Protein AF-A0A8T0PLI4-F1 (afdb_monomer)

Foldseek 3Di:
DDDDPDDWWDWLDDPDFKKKKKDDFWAQPDPPDAKDKAFQFDQQLLGDLSTAGASLVSQQKGFQDAFFDIDIGGHGGTDITMITGFAFQSAFDDRNCLRGGHDDNVCSVVSVVSCVVVNRHYDDDPPIDIDGRPPDPRTDMDTQVVCCVQQNHAAQDWDDDPPDPDIAGANHEQDSGRQFDDDDDNG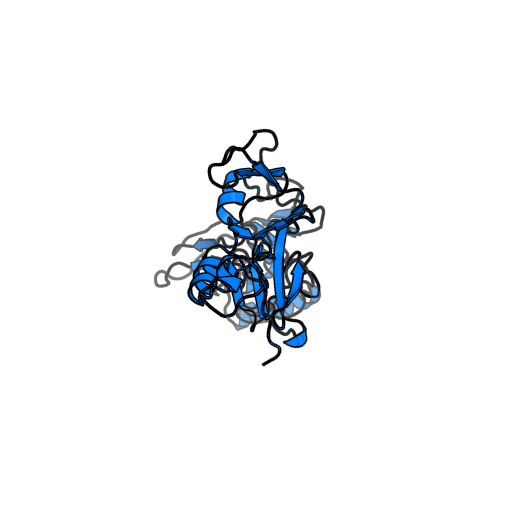ACDDRGQAEDPDDPVQAAQEKETFEQEDEPVGTHTWIFGHDPNDGPDTHHAGYSNGHPNHDRSRHHYPNYHYHYQRNHYDYQFAAAADDQPADPVVVVVSVVVRHPHYHFAYDHNDPCSVVGRDPDDPD

Sequence (316 aa):
MVLHPHFLSICLRYKRFYKKYLLLIFKKKFKHVLFLQIGSHYHFIEANPYLVFDRKRAYGMRLNILAGTAVRFEPGDSKSVTLVSIGGHKVIRGGNGIGDGPIDRSQINEVMQKVIANNFGHEDYPDAREGLIGDGPFDCTVDHEKYASIYGPTTGDKIRLGDTNLFAEIEKDFSVYGDECIFGGGKVLRDGMGQATGYPESSCLDTVITNAVVIDYTGIYKADIGIKGGFIVAIGKAGNPDVMDGVHCNMIVGVNTEVIASEGMIITAGGIDCHVHFICPQLAEEAIASGITTLVGGGTGPAHGTCATTCTPAPS

InterPro domains:
  IPR002019 Urease, beta subunit-like [PF00699] (36-101)
  IPR002019 Urease, beta subunit-like [TIGR00192] (36-104)
  IPR002019 Urease, beta subunit-like [cd00407] (37-103)
  IPR006680 Amidohydrolase-related [PF01979] (266-313)
  IPR011059 Metal-dependent hydrolase, composite domain superfamily [G3DSA:2.30.40.10] (133-316)
  IPR011059 Metal-dependent hydrolase, composite domain superfamily [SSF51338] (142-314)
  IPR011612 Urease alpha-subunit, N-terminal domain [PF00449] (141-260)
  IPR017951 Urease alpha subunit, C-terminal [PS51368] (270-316)
  IPR029754 Urease nickel binding site [PS01120] (268-281)
  IPR036461 Urease, beta subunit superfamily [G3DSA:2.10.150.10] (35-132)
  IPR036461 Urease, beta subunit superfamily [SSF51278] (36-132)
  IPR050112 Urease Alpha Subunit [PTHR43440] (36-315)

pLDDT: mean 89.26, std 17.16, range [28.72, 98.88]

Solvent-accessible surface area (backbone atoms only — not comparable to full-atom values): 17362 Å² total; per-residue (Å²): 131,78,82,79,90,84,75,81,58,48,62,60,77,54,100,55,93,32,61,27,41,42,58,35,68,31,54,46,91,54,94,87,55,76,68,47,72,48,25,15,48,43,57,47,52,43,52,65,39,64,49,26,24,42,43,80,77,26,56,63,19,19,44,56,51,60,50,41,38,67,54,75,40,54,73,62,42,61,54,74,48,46,31,31,46,51,30,51,70,32,34,42,42,56,84,71,60,49,67,56,40,69,73,51,81,88,49,46,65,60,36,50,47,43,32,58,75,70,61,36,35,65,43,87,58,88,86,45,48,75,47,52,56,85,77,58,105,73,62,61,68,44,43,56,68,63,45,26,74,70,44,16,70,47,60,74,40,56,43,63,54,78,92,55,92,49,69,51,52,26,76,39,54,47,64,49,70,66,61,52,67,32,80,58,93,59,24,18,51,36,77,32,25,33,14,34,67,94,69,61,72,89,52,31,23,49,30,36,36,24,38,25,34,36,51,52,100,93,48,35,31,28,26,23,40,20,28,44,98,92,36,83,71,41,76,32,24,49,22,12,49,37,39,30,62,78,38,40,84,62,23,27,29,27,90,72,34,45,79,44,88,25,51,67,39,80,42,63,79,64,36,74,45,74,81,34,55,43,37,56,76,66,57,57,57,55,35,47,75,75,43,31,75,42,82,36,62,15,29,81,28,83,41,73,64,18,76,74,35,57,47,60,89,64,95,121

Secondary structure (DSSP, 8-state):
----SS---EE----S---EEE--------TTSPPEEEETTS-GGGS-TTS-B-HHHHTTEEE-S-TT-EEEE-TT-----EEEE--TT-EE-STTSSS-EE--GGGHHHHHHHHHHTT--B---TT-EEE-TTSSTT--EE-HHHHHHHH---TT-EEE-TTSS-EEE--EE---TT-----STTSSSSBTTTB-SS--GGGB-SEEEEEEEEEETTEEEEEEEEEETTEEEEEE--B-TTTSTT--TT-B--TT-EEEE-TT-EE-PPEEEEEEE-S-THHHHHHHHTTEEEEEEE-SSS-HHHHH--------

Radius of gyration: 24.9 Å; Cα contacts (8 Å, |Δi|>4): 727; chains: 1; bounding box: 65×37×71 Å

Mean predicted aligned error: 6.62 Å

Organism: Panicum virgatum (NCBI:txid38727)

Nearest PDB structures (foldseek):
  4gy7-assembly1_A  TM=9.664E-01  e=3.484E-46  Canavalia ensiformis
  4g7e-assembly1_A  TM=9.651E-01  e=1.093E-45  Cajanus cajan
  4goa-assembly1_A  TM=9.658E-01  e=5.888E-45  Canavalia ensiformis
  4g7e-assembly1_B-3  TM=9.650E-01  e=2.988E-44  Cajanus cajan
  7kns-assembly1_F  TM=9.298E-01  e=2.249E-45  Canavalia ensiformis

Structure (mmCIF, N/CA/C/O backbone):
data_AF-A0A8T0PLI4-F1
#
_entry.id   AF-A0A8T0PLI4-F1
#
loop_
_atom_site.group_PDB
_atom_site.id
_atom_site.type_symbol
_atom_site.label_atom_id
_atom_site.label_alt_id
_atom_site.label_comp_id
_atom_site.label_asym_id
_atom_site.label_entity_id
_atom_site.label_seq_id
_atom_site.pdbx_PDB_ins_code
_atom_site.Cartn_x
_atom_site.Cartn_y
_atom_site.Cartn_z
_atom_site.occupancy
_atom_site.B_iso_or_equiv
_atom_site.auth_seq_id
_atom_site.auth_comp_id
_atom_site.auth_asym_id
_atom_site.auth_atom_id
_atom_site.pdbx_PDB_model_num
ATOM 1 N N . MET A 1 1 ? -2.166 19.541 -11.729 1.00 40.56 1 MET A N 1
ATOM 2 C CA . MET A 1 1 ? -3.323 18.624 -11.761 1.00 40.56 1 MET A CA 1
ATOM 3 C C . MET A 1 1 ? -4.492 19.395 -12.358 1.00 40.56 1 MET A C 1
ATOM 5 O O . MET A 1 1 ? -4.777 20.473 -11.859 1.00 40.56 1 MET A O 1
ATOM 9 N N . VAL A 1 2 ? -5.079 18.950 -13.471 1.00 28.72 2 VAL A N 1
ATOM 10 C CA . VAL A 1 2 ? -6.280 19.585 -14.051 1.00 28.72 2 VAL A CA 1
ATOM 11 C C . VAL A 1 2 ? -7.406 18.571 -13.889 1.00 28.72 2 VAL A C 1
ATOM 13 O O . VAL A 1 2 ? -7.424 17.573 -14.601 1.00 28.72 2 VAL A O 1
ATOM 16 N N . LEU A 1 3 ? -8.278 18.777 -12.900 1.00 37.56 3 LEU A N 1
ATOM 17 C CA . LEU A 1 3 ? -9.427 17.906 -12.638 1.00 37.56 3 LEU A CA 1
ATOM 18 C C . LEU A 1 3 ? -10.636 18.411 -13.440 1.00 37.56 3 LEU A C 1
ATOM 20 O O . LEU A 1 3 ? -10.997 19.584 -13.353 1.00 37.56 3 LEU A O 1
ATOM 24 N N . HIS A 1 4 ? -11.253 17.536 -14.237 1.00 32.78 4 HIS A N 1
ATOM 25 C CA . HIS A 1 4 ? -12.512 17.819 -14.937 1.00 32.78 4 HIS A CA 1
ATOM 26 C C . HIS A 1 4 ? -13.693 17.580 -13.961 1.00 32.78 4 HIS A C 1
ATOM 28 O O . HIS A 1 4 ? -13.702 16.562 -13.272 1.00 32.78 4 HIS A O 1
ATOM 34 N N . PRO A 1 5 ? -14.705 18.466 -13.873 1.00 31.69 5 PRO A N 1
ATOM 35 C CA . PRO A 1 5 ? -15.555 18.612 -12.681 1.00 31.69 5 PRO A CA 1
ATOM 36 C C . PRO A 1 5 ? -16.745 17.635 -12.553 1.00 31.69 5 PRO A C 1
ATOM 38 O O . PRO A 1 5 ? -17.743 17.983 -11.928 1.00 31.69 5 PRO A O 1
ATOM 41 N N . HIS A 1 6 ? -16.701 16.424 -13.121 1.00 34.81 6 HIS A N 1
ATOM 42 C CA . HIS A 1 6 ? -17.913 15.588 -13.216 1.00 34.81 6 HIS A CA 1
ATOM 43 C C . HIS A 1 6 ? -18.179 14.565 -12.093 1.00 34.81 6 HIS A C 1
ATOM 45 O O . HIS A 1 6 ? -19.258 13.979 -12.097 1.00 34.81 6 HIS A O 1
ATOM 51 N N . PHE A 1 7 ? -17.322 14.418 -11.074 1.00 40.25 7 PHE A N 1
ATOM 52 C CA . PHE A 1 7 ? -17.619 13.600 -9.881 1.00 40.25 7 PHE A CA 1
ATOM 53 C C . PHE A 1 7 ? -17.102 14.286 -8.603 1.00 40.25 7 PHE A C 1
ATOM 55 O O . PHE A 1 7 ? -15.906 14.348 -8.353 1.00 40.25 7 PHE A O 1
ATOM 62 N N . LEU A 1 8 ? -18.008 14.879 -7.813 1.00 46.41 8 LEU A N 1
ATOM 63 C CA . LEU A 1 8 ? -17.646 15.869 -6.783 1.00 46.41 8 LEU A CA 1
ATOM 64 C C . LEU A 1 8 ? -17.207 15.304 -5.413 1.00 46.41 8 LEU A C 1
ATOM 66 O O . LEU A 1 8 ? -16.782 16.085 -4.567 1.00 46.41 8 LEU A O 1
ATOM 70 N N . SER A 1 9 ? -17.308 13.998 -5.139 1.00 43.09 9 SER A N 1
ATOM 71 C CA . SER A 1 9 ? -16.859 13.443 -3.849 1.00 43.09 9 SER A CA 1
ATOM 72 C C . SER A 1 9 ? -16.653 11.929 -3.890 1.00 43.09 9 SER A C 1
ATOM 74 O O . SER A 1 9 ? -17.513 11.193 -4.378 1.00 43.09 9 SER A O 1
ATOM 76 N N . ILE A 1 10 ? -15.548 11.472 -3.291 1.00 51.06 10 ILE A N 1
ATOM 77 C CA . ILE A 1 10 ? -15.321 10.068 -2.956 1.00 51.06 10 ILE A CA 1
ATOM 78 C C . ILE A 1 10 ? -16.049 9.813 -1.640 1.00 51.06 10 ILE A C 1
ATOM 80 O O . ILE A 1 10 ? -15.632 10.230 -0.554 1.00 51.06 10 ILE A O 1
ATOM 84 N N . CYS A 1 11 ? -17.179 9.125 -1.736 1.00 42.66 11 CYS A N 1
ATOM 85 C CA . CYS A 1 11 ? -17.773 8.498 -0.570 1.00 42.66 11 CYS A CA 1
ATOM 86 C C . CYS A 1 11 ? -16.988 7.210 -0.303 1.00 42.66 11 CYS A C 1
ATOM 88 O O . CYS A 1 11 ? -16.803 6.425 -1.236 1.00 42.66 11 CYS A O 1
ATOM 90 N N . LEU A 1 12 ? -16.555 6.977 0.943 1.00 48.19 12 LEU A N 1
ATOM 91 C CA . LEU A 1 12 ? -15.998 5.696 1.401 1.00 48.19 12 LEU A CA 1
ATOM 92 C C . LEU A 1 12 ? -17.117 4.625 1.367 1.00 48.19 12 LEU A C 1
ATOM 94 O O . LEU A 1 12 ? -17.627 4.182 2.394 1.00 48.19 12 LEU A O 1
ATOM 98 N N . ARG A 1 13 ? -17.627 4.310 0.170 1.00 38.12 13 ARG A N 1
ATOM 99 C CA . ARG A 1 13 ? -18.828 3.509 -0.068 1.00 38.12 13 ARG A CA 1
ATOM 100 C C . ARG A 1 13 ? -18.447 2.042 -0.154 1.00 38.12 13 ARG A C 1
ATOM 102 O O . ARG A 1 13 ? -17.932 1.589 -1.169 1.00 38.12 13 ARG A O 1
ATOM 109 N N . TYR A 1 14 ? -18.860 1.283 0.852 1.00 38.00 14 TYR A N 1
ATOM 110 C CA . TYR A 1 14 ? -19.231 -0.115 0.672 1.00 38.00 14 TYR A CA 1
ATOM 111 C C . TYR A 1 14 ? -20.673 -0.328 1.129 1.00 38.00 14 TYR A C 1
ATOM 113 O O . TYR A 1 14 ? -21.074 0.102 2.207 1.00 38.00 14 TYR A O 1
ATOM 121 N N . LYS A 1 15 ? -21.442 -1.063 0.316 1.00 32.66 15 LYS A N 1
ATOM 122 C CA . LYS A 1 15 ? -22.634 -1.790 0.765 1.00 32.66 15 LYS A CA 1
ATOM 123 C C . LYS A 1 15 ? -22.169 -2.908 1.704 1.00 32.66 15 LYS A C 1
ATOM 125 O O . LYS A 1 15 ? -21.922 -4.010 1.221 1.00 32.66 15 LYS A O 1
ATOM 130 N N . ARG A 1 16 ? -22.002 -2.661 3.008 1.00 39.16 16 ARG A N 1
ATOM 131 C CA . ARG A 1 16 ? -21.896 -3.731 4.024 1.00 39.16 16 ARG A CA 1
ATOM 132 C C . ARG A 1 16 ? -22.053 -3.206 5.452 1.00 39.16 16 ARG A C 1
ATOM 134 O O . ARG A 1 16 ? -21.752 -2.060 5.756 1.00 39.16 16 ARG A O 1
ATOM 141 N N . PHE A 1 17 ? -22.583 -4.086 6.303 1.00 37.03 17 PHE A N 1
ATOM 142 C CA . PHE A 1 17 ? -23.092 -3.839 7.652 1.00 37.03 17 PHE A CA 1
ATOM 143 C C . PHE A 1 17 ? -21.995 -3.475 8.664 1.00 37.03 17 PHE A C 1
ATOM 145 O O . PHE A 1 17 ? -21.587 -4.295 9.488 1.00 37.03 17 PHE A O 1
ATOM 152 N N . TYR A 1 18 ? -21.526 -2.237 8.626 1.00 42.47 18 TYR A N 1
ATOM 153 C CA . TYR A 1 18 ? -20.675 -1.677 9.667 1.00 42.47 18 TYR A CA 1
ATOM 154 C C . TYR A 1 18 ? -21.551 -0.932 10.665 1.00 42.47 18 TYR A C 1
ATOM 156 O O . TYR A 1 18 ? -22.136 0.088 10.313 1.00 42.47 18 TYR A O 1
ATOM 164 N N . LYS A 1 19 ? -21.653 -1.419 11.909 1.00 38.09 19 LYS A N 1
ATOM 165 C CA . LYS A 1 19 ? -22.237 -0.600 12.977 1.00 38.09 19 LYS A CA 1
ATOM 166 C C . LYS A 1 19 ? -21.342 0.613 13.168 1.00 38.09 19 LYS A C 1
ATOM 168 O O . LYS A 1 19 ? -20.130 0.479 13.293 1.00 38.09 19 LYS A O 1
ATOM 173 N N . LYS A 1 20 ? -21.948 1.784 13.191 1.00 44.47 20 LYS A N 1
ATOM 174 C CA . LYS A 1 20 ? -21.299 3.058 13.427 1.00 44.47 20 LYS A CA 1
ATOM 175 C C . LYS A 1 20 ? -21.780 3.597 14.750 1.00 44.47 20 LYS A C 1
ATOM 177 O O . LYS A 1 20 ? -22.981 3.587 14.989 1.00 44.47 20 LYS A O 1
ATOM 182 N N . TYR A 1 21 ? -20.865 4.071 15.579 1.00 42.28 21 TYR A N 1
ATOM 183 C CA . TYR A 1 21 ? -21.218 4.769 16.810 1.00 42.28 21 TYR A CA 1
ATOM 184 C C . TYR A 1 21 ? -20.936 6.247 16.621 1.00 42.28 21 TYR A C 1
ATOM 186 O O . TYR A 1 21 ? -19.818 6.611 16.253 1.00 42.28 21 TYR A O 1
ATOM 194 N N . LEU A 1 22 ? -21.928 7.089 16.894 1.00 38.00 22 LEU A N 1
ATOM 195 C CA . LEU A 1 22 ? -21.676 8.481 17.226 1.00 38.00 22 LEU A CA 1
ATOM 196 C C . LEU A 1 22 ? -21.595 8.607 18.740 1.00 38.00 22 LEU A C 1
ATOM 198 O O . LEU A 1 22 ? -22.537 8.237 19.444 1.00 38.00 22 LEU A O 1
ATOM 202 N N . LEU A 1 23 ? -20.516 9.270 19.152 1.00 40.16 23 LEU A N 1
ATOM 203 C CA . LEU A 1 23 ? -20.338 10.014 20.394 1.00 40.16 23 LEU A CA 1
ATOM 204 C C . LEU A 1 23 ? -19.592 9.294 21.509 1.00 40.16 23 LEU A C 1
ATOM 206 O O . LEU A 1 23 ? -20.027 8.244 21.965 1.00 40.16 23 LEU A O 1
ATOM 210 N N . LEU A 1 24 ? -18.547 9.973 22.002 1.00 42.81 24 LEU A N 1
ATOM 211 C CA . LEU A 1 24 ? -17.947 9.804 23.322 1.00 42.81 24 LEU A CA 1
ATOM 212 C C . LEU A 1 24 ? -17.462 11.170 23.820 1.00 42.81 24 LEU A C 1
ATOM 214 O O . LEU A 1 24 ? -16.577 11.772 23.227 1.00 42.81 24 LEU A O 1
ATOM 218 N N . ILE A 1 25 ? -18.076 11.684 24.884 1.00 45.50 25 ILE A N 1
ATOM 219 C CA . ILE A 1 25 ? -17.627 12.897 25.575 1.00 45.50 25 ILE A CA 1
ATOM 220 C C . ILE A 1 25 ? -16.414 12.509 26.417 1.00 45.50 25 ILE A C 1
ATOM 222 O O . ILE A 1 25 ? -16.532 11.719 27.347 1.00 45.50 25 ILE A O 1
ATOM 226 N N . PHE A 1 26 ? -15.249 13.068 26.103 1.00 51.25 26 PHE A N 1
ATOM 227 C CA . PHE A 1 26 ? -14.033 12.812 26.866 1.00 51.25 26 PHE A CA 1
ATOM 228 C C . PHE A 1 26 ? -14.026 13.685 28.122 1.00 51.25 26 PHE A C 1
ATOM 230 O O . PHE A 1 26 ? -14.173 14.902 28.059 1.00 51.25 26 PHE A O 1
ATOM 237 N N . LYS A 1 27 ? -13.847 13.067 29.288 1.00 50.81 27 LYS A N 1
ATOM 238 C CA . LYS A 1 27 ? -13.471 13.773 30.517 1.00 50.81 27 LYS A CA 1
ATOM 239 C C . LYS A 1 27 ? -12.114 13.272 30.965 1.00 50.81 27 LYS A C 1
ATOM 241 O O . LYS A 1 27 ? -11.983 12.183 31.515 1.00 50.81 27 LYS A O 1
ATOM 246 N N . LYS A 1 28 ? -11.089 14.090 30.757 1.00 53.88 28 LYS A N 1
ATOM 247 C CA . LYS A 1 28 ? -9.767 13.844 31.328 1.00 53.88 28 LYS A CA 1
ATOM 248 C C . LYS A 1 28 ? -9.798 14.164 32.823 1.00 53.88 28 LYS A C 1
ATOM 250 O O . LYS A 1 28 ? -10.071 15.300 33.199 1.00 53.88 28 LYS A O 1
ATOM 255 N N . LYS A 1 29 ? -9.487 13.191 33.684 1.00 52.84 29 LYS A N 1
ATOM 256 C CA . LYS A 1 29 ? -9.527 13.380 35.149 1.00 52.84 29 LYS A CA 1
ATOM 257 C C . LYS A 1 29 ? -8.325 14.121 35.764 1.00 52.84 29 LYS A C 1
ATOM 259 O O . LYS A 1 29 ? -8.348 14.359 36.964 1.00 52.84 29 LYS A O 1
ATOM 264 N N . PHE A 1 30 ? -7.307 14.538 34.999 1.00 51.09 30 PHE A N 1
ATOM 265 C CA . PHE A 1 30 ? -6.118 15.199 35.568 1.00 51.09 30 PHE A CA 1
ATOM 266 C C . PHE A 1 30 ? -5.522 16.318 34.694 1.00 51.09 30 PHE A C 1
ATOM 268 O O . PHE A 1 30 ? -5.327 16.146 33.489 1.00 51.09 30 PHE A O 1
ATOM 275 N N . LYS A 1 31 ? -5.159 17.441 35.342 1.00 51.84 31 LYS A N 1
ATOM 276 C CA . LYS A 1 31 ? -4.509 18.632 34.749 1.00 51.84 31 LYS A CA 1
ATOM 277 C C . LYS A 1 31 ? -3.030 18.432 34.356 1.00 51.84 31 LYS A C 1
ATOM 279 O O . LYS A 1 31 ? -2.488 19.285 33.667 1.00 51.84 31 LYS A O 1
ATOM 284 N N . HIS A 1 32 ? -2.384 17.332 34.760 1.00 56.47 32 HIS A N 1
ATOM 285 C CA . HIS A 1 32 ? -0.927 17.133 34.618 1.00 56.47 32 HIS A CA 1
ATOM 286 C C . HIS A 1 32 ? -0.484 16.188 33.487 1.00 56.47 32 HIS A C 1
ATOM 288 O O . HIS A 1 32 ? 0.701 15.901 33.363 1.00 56.47 32 HIS A O 1
ATOM 294 N N . VAL A 1 33 ? -1.402 15.693 32.653 1.00 57.41 33 VAL A N 1
ATOM 295 C CA . VAL A 1 33 ? -1.053 14.811 31.522 1.00 57.41 33 VAL A CA 1
ATOM 296 C C . VAL A 1 33 ? -0.990 15.634 30.228 1.00 57.41 33 VAL A C 1
ATOM 298 O O . VAL A 1 33 ? -1.829 16.515 30.024 1.00 57.41 33 VAL A O 1
ATOM 301 N N . LEU A 1 34 ? -0.040 15.321 29.341 1.00 76.00 34 LEU A N 1
ATOM 302 C CA . LEU A 1 34 ? 0.096 15.877 27.983 1.00 76.00 34 LEU A CA 1
ATOM 303 C C . LEU A 1 34 ? -1.152 15.610 27.111 1.00 76.00 34 LEU A C 1
ATOM 305 O O . LEU A 1 34 ? -2.066 14.880 27.513 1.00 76.00 34 LEU A O 1
ATOM 309 N N . PHE A 1 35 ? -1.222 16.227 25.930 1.00 83.44 35 PHE A N 1
ATOM 310 C CA . PHE A 1 35 ? -2.261 15.934 24.936 1.00 83.44 35 PHE A CA 1
ATOM 311 C C . PHE A 1 35 ? -2.242 14.446 24.543 1.00 83.44 35 PHE A C 1
ATOM 313 O O . PHE A 1 35 ? -1.205 13.787 24.603 1.00 83.44 35 PHE A O 1
ATOM 320 N N . LEU A 1 36 ? -3.395 13.913 24.140 1.00 88.69 36 LEU A N 1
ATOM 321 C CA . LEU A 1 36 ? -3.523 12.550 23.619 1.00 88.69 36 LEU A CA 1
ATOM 322 C C . LEU A 1 36 ? -3.927 12.601 22.149 1.00 88.69 36 LEU A C 1
ATOM 324 O O . LEU A 1 36 ? -4.685 13.475 21.740 1.00 88.69 36 LEU A O 1
ATOM 328 N N . GLN A 1 37 ? -3.435 11.665 21.345 1.00 92.00 37 GLN A N 1
ATOM 329 C CA . GLN A 1 37 ? -3.761 11.585 19.925 1.00 92.00 37 GLN A CA 1
ATOM 330 C C . GLN A 1 37 ? -3.992 10.127 19.530 1.00 92.00 37 GLN A C 1
ATOM 332 O O . GLN A 1 37 ? -3.178 9.263 19.850 1.00 92.00 37 GLN A O 1
ATOM 337 N N . ILE A 1 38 ? -5.107 9.856 18.848 1.00 95.00 38 ILE A N 1
ATOM 338 C CA . ILE A 1 38 ? -5.495 8.509 18.408 1.00 95.00 38 ILE A CA 1
ATOM 339 C C . ILE A 1 38 ? -5.558 8.481 16.884 1.00 95.00 38 ILE A C 1
ATOM 341 O O . ILE A 1 38 ? -6.295 9.260 16.282 1.00 95.00 38 ILE A O 1
ATOM 345 N N . GLY A 1 39 ? -4.790 7.577 16.276 1.00 96.81 39 GLY A N 1
ATOM 346 C CA . GLY A 1 39 ? -4.777 7.355 14.830 1.00 96.81 39 GLY A CA 1
ATOM 347 C C . GLY A 1 39 ? -6.010 6.602 14.322 1.00 96.81 39 GLY A C 1
ATOM 348 O O . GLY A 1 39 ? -6.615 5.822 15.054 1.00 96.81 39 GLY A O 1
ATOM 349 N N . SER A 1 40 ? -6.337 6.808 13.046 1.00 97.19 40 SER A N 1
ATOM 350 C CA . SER A 1 40 ? -7.490 6.230 12.330 1.00 97.19 40 SER A CA 1
ATOM 351 C C . SER A 1 40 ? -7.733 4.736 12.585 1.00 97.19 40 SER A C 1
ATOM 353 O O . SER A 1 40 ? -8.865 4.332 12.832 1.00 97.19 40 SER A O 1
ATOM 355 N N . HIS A 1 41 ? -6.672 3.928 12.557 1.00 98.00 41 HIS A N 1
ATOM 356 C CA . HIS A 1 41 ? -6.749 2.465 12.622 1.00 98.00 41 HIS A CA 1
ATOM 357 C C . HIS A 1 41 ? -6.442 1.873 13.996 1.00 98.00 41 HIS A C 1
ATOM 359 O O . HIS A 1 41 ? -6.367 0.659 14.139 1.00 98.00 41 HIS A O 1
ATOM 365 N N . TYR A 1 42 ? -6.272 2.714 15.016 1.00 98.19 42 TYR A N 1
ATOM 366 C CA . TYR A 1 42 ? -6.059 2.226 16.370 1.00 98.19 42 TYR A CA 1
ATOM 367 C C . TYR A 1 42 ? -7.348 1.601 16.923 1.00 98.19 42 TYR A C 1
ATOM 369 O O . TYR A 1 42 ? -8.412 2.223 16.853 1.00 98.19 42 TYR A O 1
ATOM 377 N N . HIS A 1 43 ? -7.243 0.404 17.509 1.00 97.88 43 HIS A N 1
ATOM 378 C CA . HIS A 1 43 ? -8.351 -0.268 18.195 1.00 97.88 43 HIS A CA 1
ATOM 379 C C . HIS A 1 43 ? -8.856 0.607 19.334 1.00 97.88 43 HIS A C 1
ATOM 381 O O . HIS A 1 43 ? -8.155 0.836 20.318 1.00 97.88 43 HIS A O 1
ATOM 387 N N . PHE A 1 44 ? -10.066 1.147 19.207 1.00 96.19 44 PHE A N 1
ATOM 388 C CA . PHE A 1 44 ? -10.477 2.268 20.048 1.00 96.19 44 PHE A CA 1
ATOM 389 C C . PHE A 1 44 ? -10.605 1.874 21.523 1.00 96.19 44 PHE A C 1
ATOM 391 O O . PHE A 1 44 ? -10.253 2.657 22.401 1.00 96.19 44 PHE A O 1
ATOM 398 N N . ILE A 1 45 ? -11.012 0.632 21.803 1.00 96.06 45 ILE A N 1
ATOM 399 C CA . ILE A 1 45 ? -11.050 0.072 23.162 1.00 96.06 45 ILE A CA 1
ATOM 400 C C . ILE A 1 45 ? -9.672 0.001 23.838 1.00 96.06 45 ILE A C 1
ATOM 402 O O . ILE A 1 45 ? -9.606 0.055 25.063 1.00 96.06 45 ILE A O 1
ATOM 406 N N . GLU A 1 46 ? -8.580 -0.050 23.075 1.00 97.44 46 GLU A N 1
ATOM 407 C CA . GLU A 1 46 ? -7.211 -0.086 23.601 1.00 97.44 46 GLU A CA 1
ATOM 408 C C . GLU A 1 46 ? -6.691 1.310 23.964 1.00 97.44 46 GLU A C 1
ATOM 410 O O . GLU A 1 46 ? -5.577 1.451 24.467 1.00 97.44 46 GLU A O 1
ATOM 415 N N . ALA A 1 47 ? -7.455 2.374 23.678 1.00 95.50 47 ALA A N 1
ATOM 416 C CA . ALA A 1 47 ? -6.968 3.740 23.823 1.00 95.50 47 ALA A CA 1
ATOM 417 C C . ALA A 1 47 ? -6.658 4.072 25.284 1.00 95.50 47 ALA A C 1
ATOM 419 O O . ALA A 1 47 ? -7.274 3.524 26.200 1.00 95.50 47 ALA A O 1
ATOM 420 N N . ASN A 1 48 ? -5.734 5.018 25.472 1.00 94.19 48 ASN A N 1
ATOM 421 C CA . ASN A 1 48 ? -5.165 5.411 26.760 1.00 94.19 48 ASN A CA 1
ATOM 422 C C . ASN A 1 48 ? -6.205 5.419 27.912 1.00 94.19 48 ASN A C 1
ATOM 424 O O . ASN A 1 48 ? -7.291 5.983 27.737 1.00 94.19 48 ASN A O 1
ATOM 428 N N . PRO A 1 49 ? -5.892 4.841 29.089 1.00 93.12 49 PRO A N 1
ATOM 429 C CA . PRO A 1 49 ? -6.843 4.677 30.194 1.00 93.12 49 PRO A CA 1
ATOM 430 C C . PRO A 1 49 ? -7.398 5.998 30.747 1.00 93.12 49 PRO A C 1
ATOM 432 O O . PRO A 1 49 ? -8.486 6.005 31.314 1.00 93.12 49 PRO A O 1
ATOM 435 N N . TYR A 1 50 ? -6.709 7.129 30.549 1.00 89.44 50 TYR A N 1
ATOM 436 C CA . TYR A 1 50 ? -7.196 8.451 30.965 1.00 89.44 50 TYR A CA 1
ATOM 437 C C . TYR A 1 50 ? -8.342 8.992 30.104 1.00 89.44 50 TYR A C 1
ATOM 439 O O . TYR A 1 50 ? -8.960 9.997 30.467 1.00 89.44 50 TYR A O 1
ATOM 447 N N . LEU A 1 51 ? -8.615 8.360 28.965 1.00 89.38 51 LEU A N 1
ATOM 448 C CA . LEU A 1 51 ? -9.785 8.650 28.159 1.00 89.38 51 LEU A CA 1
ATOM 449 C C . LEU A 1 51 ? -10.970 7.855 28.708 1.00 89.38 51 LEU A C 1
ATOM 451 O O . LEU A 1 51 ? -10.919 6.627 28.792 1.00 89.38 51 LEU A O 1
ATOM 455 N N . VAL A 1 52 ? -12.022 8.583 29.077 1.00 90.31 52 VAL A N 1
ATOM 456 C CA . VAL A 1 52 ? -13.261 8.034 29.634 1.00 90.31 52 VAL A CA 1
ATOM 457 C C . VAL A 1 52 ? -14.323 8.022 28.551 1.00 90.31 52 VAL A C 1
ATOM 459 O O . VAL A 1 52 ? -14.612 9.072 27.977 1.00 90.31 52 VAL A O 1
ATOM 462 N N . PHE A 1 53 ? -14.853 6.835 28.260 1.00 90.69 53 PHE A N 1
ATOM 463 C CA . PHE A 1 53 ? -15.875 6.635 27.245 1.00 90.69 53 PHE A CA 1
ATOM 464 C C . PHE A 1 53 ? -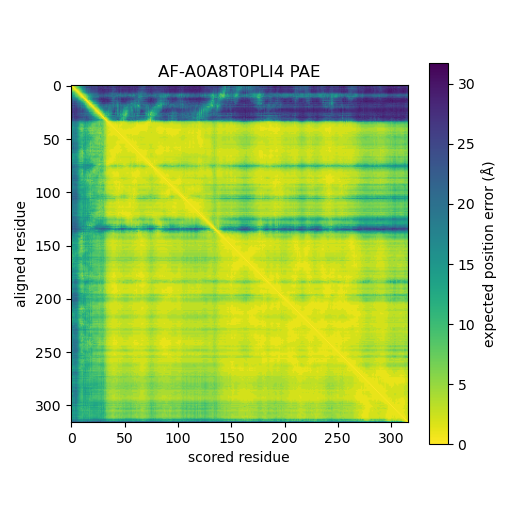16.563 5.258 27.330 1.00 90.69 53 PHE A C 1
ATOM 466 O O . PHE A 1 53 ? -16.127 4.370 28.059 1.00 90.69 53 PHE A O 1
ATOM 473 N N . ASP A 1 54 ? -17.622 5.035 26.556 1.00 93.56 54 ASP A N 1
ATOM 474 C CA . ASP A 1 54 ? -18.296 3.741 26.416 1.00 93.56 54 ASP A CA 1
ATOM 475 C C . ASP A 1 54 ? -17.397 2.731 25.669 1.00 93.56 54 ASP A C 1
ATOM 477 O O . ASP A 1 54 ? -17.472 2.535 24.452 1.00 93.56 54 ASP A O 1
ATOM 481 N N . ARG A 1 55 ? -16.483 2.101 26.419 1.00 93.88 55 ARG A N 1
ATOM 482 C CA . ARG A 1 55 ? -15.570 1.060 25.927 1.00 93.88 55 ARG A CA 1
ATOM 483 C C . ARG A 1 55 ? -16.300 -0.184 25.444 1.00 93.88 55 ARG A C 1
ATOM 485 O O . ARG A 1 55 ? -15.813 -0.836 24.524 1.00 93.88 55 ARG A O 1
ATOM 492 N N . LYS A 1 56 ? -17.483 -0.463 25.995 1.00 93.62 56 LYS A N 1
ATOM 493 C CA . LYS A 1 56 ? -18.330 -1.576 25.571 1.00 93.62 56 LYS A CA 1
ATOM 494 C C . LYS A 1 56 ? -18.760 -1.404 24.115 1.00 93.62 56 LYS A C 1
ATOM 496 O O . LYS A 1 56 ? -18.658 -2.342 23.329 1.00 93.62 56 LYS A O 1
ATOM 501 N N . ARG A 1 57 ? -19.187 -0.196 23.734 1.00 91.38 57 ARG A N 1
ATOM 502 C CA . ARG A 1 57 ? -19.529 0.146 22.341 1.00 91.38 57 ARG A CA 1
ATOM 503 C C . ARG A 1 57 ? -18.304 0.291 21.439 1.00 91.38 57 ARG A C 1
ATOM 505 O O . ARG A 1 57 ? -18.396 0.009 20.250 1.00 91.38 57 ARG A O 1
ATOM 512 N N . ALA A 1 58 ? -17.162 0.701 21.988 1.00 93.25 58 ALA A N 1
ATOM 513 C CA . ALA A 1 58 ? -15.904 0.820 21.249 1.00 93.25 58 ALA A CA 1
ATOM 514 C C . ALA A 1 58 ? -15.213 -0.528 20.951 1.00 93.25 58 ALA A C 1
ATOM 516 O O . ALA A 1 58 ? -14.237 -0.556 20.196 1.00 93.25 58 ALA A O 1
ATOM 517 N N . TYR A 1 59 ? -15.685 -1.635 21.533 1.00 95.31 59 TYR A N 1
ATOM 518 C CA . TYR A 1 59 ? -15.136 -2.967 21.291 1.00 95.31 59 TYR A CA 1
ATOM 519 C C . TYR A 1 59 ? -15.283 -3.369 19.819 1.00 95.31 59 TYR A C 1
ATOM 521 O O . TYR A 1 59 ? -16.389 -3.439 19.278 1.00 95.31 59 TYR A O 1
ATOM 529 N N . GLY A 1 60 ? -14.146 -3.626 19.172 1.00 95.50 60 GLY A N 1
ATOM 530 C CA . GLY A 1 60 ? -14.087 -3.965 17.753 1.00 95.50 60 GLY A CA 1
ATOM 531 C C . GLY A 1 60 ? -14.276 -2.791 16.800 1.00 95.50 60 GLY A C 1
ATOM 532 O O . GLY A 1 60 ? -14.639 -2.988 15.640 1.00 95.50 60 GLY A O 1
ATOM 533 N N . MET A 1 61 ? -14.046 -1.574 17.291 1.00 95.19 61 MET A N 1
ATOM 534 C CA . MET A 1 61 ? -14.225 -0.343 16.537 1.00 95.19 61 MET A CA 1
ATOM 535 C C . MET A 1 61 ? -12.915 0.440 16.408 1.00 95.19 61 MET A C 1
ATOM 537 O O . MET A 1 61 ? -12.041 0.376 17.272 1.00 95.19 61 MET A O 1
ATOM 541 N N . ARG A 1 62 ? -12.819 1.245 15.350 1.00 96.06 62 ARG A N 1
ATOM 542 C CA . ARG A 1 62 ? -11.748 2.214 15.079 1.00 96.06 62 ARG A CA 1
ATOM 543 C C . ARG A 1 62 ? -12.336 3.566 14.670 1.00 96.06 62 ARG A C 1
ATOM 545 O O . ARG A 1 62 ? -13.537 3.669 14.423 1.00 96.06 62 ARG A O 1
ATOM 552 N N . LEU A 1 63 ? -11.519 4.618 14.601 1.00 94.81 63 LEU A N 1
ATOM 553 C CA . LEU A 1 63 ? -11.991 5.940 14.174 1.00 94.81 63 LEU A CA 1
ATOM 554 C C . LEU A 1 63 ? -12.407 5.918 12.698 1.00 94.81 63 LEU A C 1
ATOM 556 O O . LEU A 1 63 ? -11.669 5.447 11.835 1.00 94.81 63 LEU A O 1
ATOM 560 N N . ASN A 1 64 ? -13.573 6.488 12.402 1.00 93.31 64 ASN A N 1
ATOM 561 C CA . ASN A 1 64 ? -14.034 6.694 11.035 1.00 93.31 64 ASN A CA 1
ATOM 562 C C . ASN A 1 64 ? -13.583 8.062 10.513 1.00 93.31 64 ASN A C 1
ATOM 564 O O . ASN A 1 64 ? -14.380 8.993 10.376 1.00 93.31 64 ASN A O 1
ATOM 568 N N . ILE A 1 65 ? -12.284 8.159 10.269 1.00 93.50 65 ILE A N 1
ATOM 569 C CA . ILE A 1 65 ? -11.598 9.311 9.685 1.00 93.50 65 ILE A CA 1
ATOM 570 C C . ILE A 1 65 ? -10.695 8.811 8.555 1.00 93.50 65 ILE A C 1
ATOM 572 O O . ILE A 1 65 ? -10.470 7.608 8.429 1.00 93.50 65 ILE A O 1
ATOM 576 N N . LEU A 1 66 ? -10.143 9.738 7.779 1.00 95.44 66 LEU A N 1
ATOM 577 C CA . LEU A 1 66 ? -9.187 9.442 6.714 1.00 95.44 66 LEU A CA 1
ATOM 578 C C . LEU A 1 66 ? -8.020 8.576 7.218 1.00 95.44 66 LEU A C 1
ATOM 580 O O . LEU A 1 66 ? -7.416 8.873 8.257 1.00 95.44 66 LEU A O 1
ATOM 584 N N . ALA A 1 67 ? -7.696 7.511 6.486 1.00 96.81 67 ALA A N 1
ATOM 585 C CA . ALA A 1 67 ? -6.584 6.620 6.785 1.00 96.81 67 ALA A CA 1
ATOM 586 C C . ALA A 1 67 ? -5.275 7.410 6.972 1.00 96.81 67 ALA A C 1
ATOM 588 O O . ALA A 1 67 ? -4.969 8.346 6.236 1.00 96.81 67 ALA A O 1
ATOM 589 N N . GLY A 1 68 ? -4.519 7.090 8.020 1.00 94.31 68 GLY A N 1
ATOM 590 C CA . GLY A 1 68 ? -3.287 7.804 8.372 1.00 94.31 68 GLY A CA 1
ATOM 591 C C . GLY A 1 68 ? -3.478 9.119 9.144 1.00 94.31 68 GLY A C 1
ATOM 592 O O . GLY A 1 68 ? -2.505 9.640 9.682 1.00 94.31 68 GLY A O 1
ATOM 593 N N . THR A 1 69 ? -4.704 9.634 9.277 1.00 96.19 69 THR A N 1
ATOM 594 C CA . THR A 1 69 ? -4.989 10.805 10.130 1.00 96.19 69 THR A CA 1
ATOM 595 C C . THR A 1 69 ? -5.285 10.404 11.577 1.00 96.19 69 THR A C 1
ATOM 597 O O . THR A 1 69 ? -5.341 9.215 11.912 1.00 96.19 69 THR A O 1
ATOM 600 N N . ALA A 1 70 ? -5.449 11.396 12.458 1.00 95.50 70 ALA A N 1
ATOM 601 C CA . ALA A 1 70 ? -5.675 11.187 13.881 1.00 95.50 70 ALA A CA 1
ATOM 602 C C . ALA A 1 70 ? -6.591 12.257 14.494 1.00 95.50 70 ALA A C 1
ATOM 604 O O . ALA A 1 70 ? -6.654 13.386 14.009 1.00 95.50 70 ALA A O 1
ATOM 605 N N . VAL A 1 71 ? -7.246 11.919 15.608 1.00 93.56 71 VAL A N 1
ATOM 606 C CA . VAL A 1 71 ? -7.972 12.879 16.452 1.00 93.56 71 VAL A CA 1
ATOM 607 C C . VAL A 1 71 ? -7.126 13.212 17.673 1.00 93.56 71 VAL A C 1
ATOM 609 O O . VAL A 1 71 ? -6.654 12.319 18.380 1.00 93.56 71 VAL A O 1
ATOM 612 N N . ARG A 1 72 ? -6.944 14.511 17.917 1.00 91.38 72 ARG A N 1
ATOM 613 C CA . ARG A 1 72 ? -6.205 15.056 19.058 1.00 91.38 72 ARG A CA 1
ATOM 614 C C . ARG A 1 72 ? -7.158 15.499 20.166 1.00 91.38 72 ARG A C 1
ATOM 616 O O . ARG A 1 72 ? -8.176 16.134 19.888 1.00 91.38 72 ARG A O 1
ATOM 623 N N . PHE A 1 73 ? -6.793 15.209 21.406 1.00 87.50 73 PHE A N 1
ATOM 624 C CA . PHE A 1 73 ? -7.525 15.518 22.629 1.00 87.50 73 PHE A CA 1
ATOM 625 C C . PHE A 1 73 ? -6.623 16.330 23.559 1.00 87.50 73 PHE A C 1
ATOM 627 O O . PHE A 1 73 ? -5.631 15.810 24.084 1.00 87.50 73 PHE A O 1
ATOM 634 N N . GLU A 1 74 ? -6.954 17.605 23.757 1.00 85.44 74 GLU A N 1
ATOM 635 C CA . GLU A 1 74 ? -6.254 18.450 24.722 1.00 85.44 74 GLU A CA 1
ATOM 636 C C . GLU A 1 74 ? -6.683 18.132 26.163 1.00 85.44 74 GLU A C 1
ATOM 638 O O . GLU A 1 74 ? -7.693 17.459 26.406 1.00 85.44 74 GLU A O 1
ATOM 643 N N . PRO A 1 75 ? -5.911 18.559 27.176 1.00 81.12 75 PRO A N 1
ATOM 644 C CA . PRO A 1 75 ? -6.305 18.361 28.558 1.00 81.12 75 PRO A CA 1
ATOM 645 C C . PRO A 1 75 ? -7.652 19.017 28.901 1.00 81.12 75 PRO A C 1
ATOM 647 O O . PRO A 1 75 ? -7.770 20.235 28.906 1.00 81.12 75 PRO A O 1
ATOM 650 N N . GLY A 1 76 ? -8.650 18.198 29.248 1.00 75.69 76 GLY A N 1
ATOM 651 C CA . GLY A 1 76 ? -10.004 18.664 29.576 1.00 75.69 76 GLY A CA 1
ATOM 652 C C . GLY A 1 76 ? -10.955 18.730 28.378 1.00 75.69 76 GLY A C 1
ATOM 653 O O . GLY A 1 76 ? -12.137 18.997 28.581 1.00 75.69 76 GLY A O 1
ATOM 654 N N . ASP A 1 77 ? -10.470 18.436 27.166 1.00 77.69 77 ASP A N 1
ATOM 655 C CA . ASP A 1 77 ? -11.307 18.369 25.970 1.00 77.69 77 ASP A CA 1
ATOM 656 C C . ASP A 1 77 ? -12.347 17.260 26.070 1.00 77.69 77 ASP A C 1
ATOM 658 O O . ASP A 1 77 ? -12.058 16.151 26.522 1.00 77.69 77 ASP A O 1
ATOM 662 N N . SER A 1 78 ? -13.511 17.554 25.496 1.00 81.69 78 SER A N 1
ATOM 663 C CA . SER A 1 78 ? -14.533 16.585 25.142 1.00 81.69 78 SER A CA 1
ATOM 664 C C . SER A 1 78 ? -14.872 16.714 23.659 1.00 81.69 78 SER A C 1
ATOM 666 O O . SER A 1 78 ? -15.140 17.818 23.184 1.00 81.69 78 SER A O 1
ATOM 668 N N . LYS A 1 79 ? -14.838 15.603 22.909 1.00 84.88 79 LYS A N 1
ATOM 669 C CA . LYS A 1 79 ? -15.096 15.591 21.461 1.00 84.88 79 LYS A CA 1
ATOM 670 C C . LYS A 1 79 ? -15.900 14.376 21.041 1.00 84.88 79 LYS A C 1
ATOM 672 O O . LYS A 1 79 ? -15.454 13.251 21.218 1.00 84.88 79 LYS A O 1
ATOM 677 N N . SER A 1 80 ? -17.014 14.613 20.366 1.00 85.19 80 SER A N 1
ATOM 678 C CA . SER A 1 80 ? -17.765 13.562 19.691 1.00 85.19 80 SER A CA 1
ATOM 679 C C . SER A 1 80 ? -16.957 12.993 18.528 1.00 85.19 80 SER A C 1
ATOM 681 O O . SER A 1 80 ? -16.619 13.716 17.593 1.00 85.19 80 SER A O 1
ATOM 683 N N . VAL A 1 81 ? -16.671 11.694 18.569 1.00 88.62 81 VAL A N 1
ATOM 684 C CA . VAL A 1 81 ? -16.047 10.972 17.456 1.00 88.62 81 VAL A CA 1
ATOM 685 C C . VAL A 1 81 ? -17.021 9.977 16.844 1.00 88.62 81 VAL A C 1
ATOM 687 O O . VAL A 1 81 ? -17.955 9.515 17.504 1.00 88.62 81 VAL A O 1
ATOM 690 N N . THR A 1 82 ? -16.782 9.651 15.577 1.00 89.50 82 THR A N 1
ATOM 691 C CA . THR A 1 82 ? -17.510 8.592 14.884 1.00 89.50 82 THR A CA 1
ATOM 692 C C . THR A 1 82 ? -16.609 7.378 14.751 1.00 89.50 82 THR A C 1
ATOM 694 O O . THR A 1 82 ? -15.482 7.502 14.268 1.00 89.50 82 THR A O 1
ATOM 697 N N . LEU A 1 83 ? -17.103 6.215 15.164 1.00 90.69 83 LEU A N 1
ATOM 698 C CA . LEU A 1 83 ? -16.375 4.953 15.072 1.00 90.69 83 LEU A CA 1
ATOM 699 C C . LEU A 1 83 ? -16.979 4.041 14.006 1.00 90.69 83 LEU A C 1
ATOM 701 O O . LEU A 1 83 ? -18.181 4.087 13.764 1.00 90.69 83 LEU A O 1
ATOM 705 N N . VAL A 1 84 ? -16.149 3.199 13.405 1.00 91.62 84 VAL A N 1
ATOM 706 C CA . VAL A 1 84 ? -16.514 2.167 12.427 1.00 91.62 84 VAL A CA 1
ATOM 707 C C . VAL A 1 84 ? -15.954 0.823 12.883 1.00 91.62 84 VAL A C 1
ATOM 709 O O . VAL A 1 84 ? -14.888 0.795 13.498 1.00 91.62 84 VAL A O 1
ATOM 712 N N . SER A 1 85 ? -16.672 -0.281 12.651 1.00 93.88 85 SER A N 1
ATOM 713 C CA . SER A 1 85 ? -16.152 -1.594 13.040 1.00 93.88 85 SER A CA 1
ATOM 714 C C . SER A 1 85 ? -14.954 -1.961 12.178 1.00 93.88 85 SER A C 1
ATOM 716 O O . SER A 1 85 ? -14.910 -1.597 11.006 1.00 93.88 85 SER A O 1
ATOM 718 N N . ILE A 1 86 ? -13.996 -2.690 12.740 1.00 95.81 86 ILE A N 1
ATOM 719 C CA . ILE A 1 86 ? -12.903 -3.239 11.934 1.00 95.81 86 ILE A CA 1
ATOM 720 C C . ILE A 1 86 ? -13.451 -4.233 10.893 1.00 95.81 86 ILE A C 1
ATOM 722 O O . ILE A 1 86 ? -14.505 -4.850 11.105 1.00 95.81 86 ILE A O 1
ATOM 726 N N . GLY A 1 87 ? -12.769 -4.327 9.753 1.00 94.56 87 GLY A N 1
ATOM 727 C CA . GLY A 1 87 ? -13.086 -5.254 8.667 1.00 94.56 87 GLY A CA 1
ATOM 728 C C . GLY A 1 87 ? -12.396 -6.607 8.837 1.00 94.56 87 GLY A C 1
ATOM 729 O O . GLY A 1 87 ? -11.894 -6.935 9.914 1.00 94.56 87 GLY A O 1
ATOM 730 N N . GLY A 1 88 ? -12.368 -7.391 7.764 1.00 95.81 88 GLY A N 1
ATOM 731 C CA . GLY A 1 88 ? -11.615 -8.637 7.689 1.00 95.81 88 GLY A CA 1
ATOM 732 C C . GLY A 1 88 ? -12.111 -9.712 8.659 1.00 95.81 88 GLY A C 1
ATOM 733 O O . GLY A 1 88 ? -13.316 -9.876 8.874 1.00 95.81 88 GLY A O 1
ATOM 734 N N . HIS A 1 89 ? -11.178 -10.453 9.262 1.00 96.81 89 HIS A N 1
ATOM 735 C CA . HIS A 1 89 ? -11.480 -11.503 10.242 1.00 96.81 89 HIS A CA 1
ATOM 736 C C . HIS A 1 89 ? -11.984 -10.973 11.587 1.00 96.81 89 HIS A C 1
ATOM 738 O O . HIS A 1 89 ? -12.418 -11.767 12.422 1.00 96.81 89 HIS A O 1
ATOM 744 N N . LYS A 1 90 ? -11.955 -9.651 11.801 1.00 96.62 90 LYS A N 1
ATOM 745 C CA . LYS A 1 90 ? -12.416 -8.995 13.027 1.00 96.62 90 LYS A CA 1
ATOM 746 C C . LYS A 1 90 ? -11.666 -9.493 14.262 1.00 96.62 90 LYS A C 1
ATOM 748 O O . LYS A 1 90 ? -12.280 -9.883 15.253 1.00 96.62 90 LYS A O 1
ATOM 753 N N . VAL A 1 91 ? -10.337 -9.460 14.202 1.00 97.88 91 VAL A N 1
ATOM 754 C CA . VAL A 1 91 ? -9.445 -9.863 15.300 1.00 97.88 91 VAL A CA 1
ATOM 755 C C . VAL A 1 91 ? -8.674 -8.642 15.794 1.00 97.88 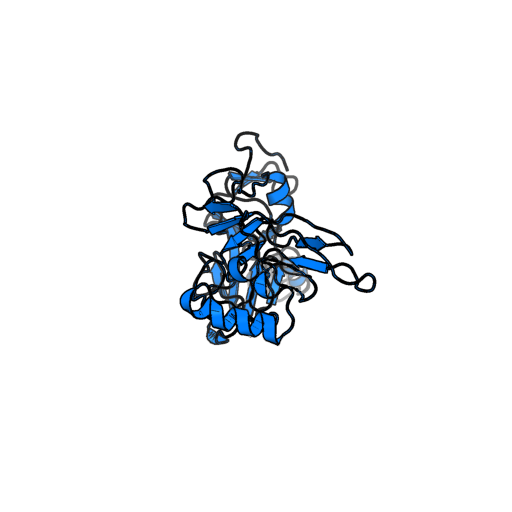91 VAL A C 1
ATOM 757 O O . VAL A 1 91 ? -8.005 -7.960 15.023 1.00 97.88 91 VAL A O 1
ATOM 760 N N . ILE A 1 92 ? -8.774 -8.348 17.089 1.00 97.88 92 ILE A N 1
ATOM 761 C CA . ILE A 1 92 ? -7.992 -7.291 17.738 1.00 97.88 92 ILE A CA 1
ATOM 762 C C . ILE A 1 92 ? -6.677 -7.901 18.204 1.00 97.88 92 ILE A C 1
ATOM 764 O O . ILE A 1 92 ? -6.681 -8.959 18.828 1.00 97.88 92 ILE A O 1
ATOM 768 N N . ARG A 1 93 ? -5.561 -7.217 17.947 1.00 97.56 93 ARG A N 1
ATOM 769 C CA . ARG A 1 93 ? -4.257 -7.534 18.538 1.00 97.56 93 ARG A CA 1
ATOM 770 C C . ARG A 1 93 ? -3.498 -6.264 18.903 1.00 97.56 93 ARG A C 1
ATOM 772 O O . ARG A 1 93 ? -3.776 -5.191 18.362 1.00 97.56 93 ARG A O 1
ATOM 779 N N . GLY A 1 94 ? -2.532 -6.401 19.806 1.00 95.50 94 GLY A N 1
ATOM 780 C CA . GLY A 1 94 ? -1.653 -5.313 20.233 1.00 95.50 94 GLY A CA 1
ATOM 781 C C . GLY A 1 94 ? -2.330 -4.333 21.198 1.00 95.50 94 GLY A C 1
ATOM 782 O O . GLY A 1 94 ? -3.230 -4.687 21.961 1.00 95.50 94 GLY A O 1
ATOM 783 N N . GLY A 1 95 ? -1.876 -3.079 21.195 1.00 96.25 95 GLY A N 1
ATOM 784 C CA . GLY A 1 95 ? -2.397 -2.056 22.106 1.00 96.25 95 GLY A CA 1
ATOM 785 C C . GLY A 1 95 ? -2.031 -2.338 23.567 1.00 96.25 95 GLY A C 1
ATOM 786 O O . GLY A 1 95 ? -0.852 -2.447 23.890 1.00 96.25 95 GLY A O 1
ATOM 787 N N . ASN A 1 96 ? -3.033 -2.412 24.447 1.00 97.19 96 ASN A N 1
ATOM 788 C CA . ASN A 1 96 ? -2.867 -2.725 25.869 1.00 97.19 96 ASN A CA 1
ATOM 789 C C . ASN A 1 96 ? -3.366 -4.140 26.227 1.00 97.19 96 ASN A C 1
ATOM 791 O O . ASN A 1 96 ? -3.396 -4.492 27.405 1.00 97.19 96 ASN A O 1
ATOM 795 N N . GLY A 1 97 ? -3.762 -4.951 25.238 1.00 95.31 97 GLY A N 1
ATOM 796 C CA . GLY A 1 97 ? -4.245 -6.319 25.448 1.00 95.31 97 GLY A CA 1
ATOM 797 C C . GLY A 1 97 ? -5.621 -6.415 26.122 1.00 95.31 97 GLY A C 1
ATOM 798 O O . GLY A 1 97 ? -5.949 -7.449 26.710 1.00 95.31 97 GLY A O 1
ATOM 799 N N . ILE A 1 98 ? -6.435 -5.355 26.068 1.00 96.38 98 ILE A N 1
ATOM 800 C CA . ILE A 1 98 ? -7.764 -5.324 26.696 1.00 96.38 98 ILE A CA 1
ATOM 801 C C . ILE A 1 98 ? -8.754 -6.206 25.930 1.00 96.38 98 ILE A C 1
ATOM 803 O O . ILE A 1 98 ? -9.445 -7.033 26.525 1.00 96.38 98 ILE A O 1
ATOM 807 N N . GLY A 1 99 ? -8.817 -6.030 24.614 1.00 94.19 99 GLY A N 1
ATOM 808 C CA . GLY A 1 99 ? -9.727 -6.705 23.699 1.00 94.19 99 GLY A CA 1
ATOM 809 C C . GLY A 1 99 ? -9.054 -7.727 22.787 1.00 94.19 99 GLY A C 1
ATOM 810 O O . GLY A 1 99 ? -9.679 -8.078 21.794 1.00 94.19 99 GLY A O 1
ATOM 811 N N . ASP A 1 100 ? -7.824 -8.167 23.089 1.00 96.12 100 ASP A N 1
ATOM 812 C CA . ASP A 1 100 ? -7.059 -9.112 22.257 1.00 96.12 100 ASP A CA 1
ATOM 813 C C . ASP A 1 100 ? -7.863 -10.381 21.927 1.00 96.12 100 ASP A C 1
ATOM 815 O O . ASP A 1 100 ? -8.477 -10.991 22.807 1.00 96.12 100 ASP A O 1
ATOM 819 N N . GLY A 1 101 ? -7.839 -10.764 20.651 1.00 96.00 101 GLY A N 1
ATOM 820 C CA . GLY A 1 101 ? -8.521 -11.929 20.106 1.00 96.00 101 GLY A CA 1
ATOM 821 C C . GLY A 1 101 ? -9.643 -11.599 19.110 1.00 96.00 101 GLY A C 1
ATOM 822 O O . GLY A 1 101 ? -9.895 -10.435 18.778 1.00 96.00 101 GLY A O 1
ATOM 823 N N . PRO A 1 102 ? -10.305 -12.640 18.571 1.00 96.50 102 PRO A N 1
ATOM 824 C CA . PRO A 1 102 ? -11.467 -12.484 17.704 1.00 96.50 102 PRO A CA 1
ATOM 825 C C . PRO A 1 102 ? -12.603 -11.755 18.421 1.00 96.50 102 PRO A C 1
ATOM 827 O O . PRO A 1 102 ? -12.884 -12.022 19.589 1.00 96.50 102 PRO A O 1
ATOM 830 N N . ILE A 1 103 ? -13.283 -10.855 17.714 1.00 94.56 103 ILE A N 1
ATOM 831 C CA . ILE A 1 103 ? -14.406 -10.108 18.276 1.00 94.56 103 ILE A CA 1
ATOM 832 C C . ILE A 1 103 ? -15.581 -11.053 18.516 1.00 94.56 103 ILE A C 1
ATOM 834 O O . ILE A 1 103 ? -16.247 -11.496 17.579 1.00 94.56 103 ILE A O 1
ATOM 838 N N . ASP A 1 104 ? -15.889 -11.273 19.790 1.00 92.38 104 ASP A N 1
ATOM 839 C CA . ASP A 1 104 ? -17.055 -12.020 20.241 1.00 92.38 104 ASP A CA 1
ATOM 840 C C . ASP A 1 104 ? -17.846 -11.186 21.254 1.00 92.38 104 ASP A C 1
ATOM 842 O O . ASP A 1 104 ? -17.417 -10.929 22.379 1.00 92.38 104 ASP A O 1
ATOM 846 N N . ARG A 1 105 ? -19.047 -10.748 20.856 1.00 88.12 105 ARG A N 1
ATOM 847 C CA . ARG A 1 105 ? -19.908 -9.931 21.724 1.00 88.12 105 ARG A CA 1
ATOM 848 C C . ARG A 1 105 ? -20.426 -10.699 22.942 1.00 88.12 105 ARG A C 1
ATOM 850 O O . ARG A 1 105 ? -20.859 -10.048 23.890 1.00 88.12 105 ARG A O 1
ATOM 857 N N . SER A 1 106 ? -20.386 -12.032 22.944 1.00 90.62 106 SER A N 1
ATOM 858 C CA . SER A 1 106 ? -20.753 -12.825 24.121 1.00 90.62 106 SER A CA 1
ATOM 859 C C . SER A 1 106 ? -19.733 -12.672 25.259 1.00 90.62 106 SER A C 1
ATOM 861 O O . SER A 1 106 ? -20.115 -12.647 26.428 1.00 90.62 106 SER A O 1
ATOM 863 N N . GLN A 1 107 ? -18.463 -12.425 24.919 1.00 89.31 107 GLN A N 1
ATOM 864 C CA . GLN A 1 107 ? -17.349 -12.252 25.861 1.00 89.31 107 GLN A CA 1
ATOM 865 C C . GLN A 1 107 ? -17.195 -10.810 26.360 1.00 89.31 107 GLN A C 1
ATOM 867 O O . GLN A 1 107 ? -16.258 -10.484 27.090 1.00 89.31 107 GLN A O 1
ATOM 872 N N . ILE A 1 108 ? -18.126 -9.916 26.013 1.00 92.62 108 ILE A N 1
ATOM 873 C CA . ILE A 1 108 ? -18.023 -8.494 26.357 1.00 92.62 108 ILE A CA 1
ATOM 874 C C . ILE A 1 108 ? -17.881 -8.257 27.866 1.00 92.62 108 ILE A C 1
ATOM 876 O O . ILE A 1 108 ? -17.195 -7.330 28.281 1.00 92.62 108 ILE A O 1
ATOM 880 N N . ASN A 1 109 ? -18.487 -9.108 28.696 1.00 94.31 109 ASN A N 1
ATOM 881 C CA . ASN A 1 109 ? -18.381 -8.997 30.149 1.00 94.31 109 ASN A CA 1
ATOM 882 C C . ASN A 1 109 ? -16.948 -9.264 30.637 1.00 94.31 109 ASN A C 1
ATOM 884 O O . ASN A 1 109 ? -16.470 -8.547 31.510 1.00 94.31 109 ASN A O 1
ATOM 888 N N . GLU A 1 110 ? -16.245 -10.232 30.045 1.00 94.25 110 GLU A N 1
ATOM 889 C CA . GLU A 1 110 ? -14.847 -10.545 30.372 1.00 94.25 110 GLU A CA 1
ATOM 890 C C . GLU A 1 110 ? -13.910 -9.419 29.920 1.00 94.25 110 GLU A C 1
ATOM 892 O O . GLU A 1 110 ? -13.035 -8.978 30.668 1.00 94.25 110 GLU A O 1
ATOM 897 N N . VAL A 1 111 ? -14.142 -8.873 28.723 1.00 95.38 111 VAL A N 1
ATOM 898 C CA . VAL A 1 111 ? -13.404 -7.703 28.221 1.00 95.38 111 VAL A CA 1
ATOM 899 C C . VAL A 1 111 ? -13.614 -6.496 29.143 1.00 95.38 111 VAL A C 1
ATOM 901 O O . VAL A 1 111 ? -12.657 -5.814 29.511 1.00 95.38 111 VAL A O 1
ATOM 904 N N . MET A 1 112 ? -14.847 -6.247 29.591 1.00 96.94 112 MET A N 1
ATOM 905 C CA . MET A 1 112 ? -15.138 -5.149 30.517 1.00 96.94 112 MET A CA 1
ATOM 906 C C . MET A 1 112 ? -14.565 -5.386 31.922 1.00 96.94 112 MET A C 1
ATOM 908 O O . MET A 1 112 ? -14.163 -4.425 32.578 1.00 96.94 112 MET A O 1
ATOM 912 N N . GLN A 1 113 ? -14.434 -6.637 32.376 1.00 96.31 113 GLN A N 1
ATOM 913 C CA . GLN A 1 113 ? -13.682 -6.951 33.596 1.00 96.31 113 GLN A CA 1
ATOM 914 C C . GLN A 1 113 ? -12.209 -6.553 33.457 1.00 96.31 113 GLN A C 1
ATOM 916 O O . GLN A 1 113 ? -11.670 -5.944 34.379 1.00 96.31 113 GLN A O 1
ATOM 921 N N . LYS A 1 114 ? -11.571 -6.805 32.303 1.00 96.81 114 LYS A N 1
ATOM 922 C CA . LYS A 1 114 ? -10.197 -6.338 32.034 1.00 96.81 114 LYS A CA 1
ATOM 923 C C . LYS A 1 114 ? -10.104 -4.812 32.025 1.00 96.81 114 LYS A C 1
ATOM 925 O O . LYS A 1 114 ? -9.161 -4.274 32.602 1.00 96.81 114 LYS A O 1
ATOM 930 N N . VAL A 1 115 ? -11.073 -4.116 31.423 1.00 96.38 115 VAL A N 1
ATOM 931 C CA . VAL A 1 115 ? -11.156 -2.641 31.447 1.00 96.38 115 VAL A CA 1
ATOM 932 C C . VAL A 1 115 ? -11.142 -2.124 32.887 1.00 96.38 115 VAL A C 1
ATOM 934 O O . VAL A 1 115 ? -10.333 -1.260 33.223 1.00 96.38 115 VAL A O 1
ATOM 937 N N . ILE A 1 116 ? -11.996 -2.684 33.748 1.00 95.94 116 ILE A N 1
ATOM 938 C CA . ILE A 1 116 ? -12.108 -2.279 35.154 1.00 95.94 116 ILE A CA 1
ATOM 939 C C . ILE A 1 116 ? -10.832 -2.639 35.926 1.00 95.94 116 ILE A C 1
ATOM 941 O O . ILE A 1 116 ? -10.266 -1.781 36.599 1.00 95.94 116 ILE A O 1
ATOM 945 N N . ALA A 1 117 ? -10.343 -3.876 35.792 1.00 96.69 117 ALA A N 1
ATOM 946 C CA . ALA A 1 117 ? -9.159 -4.367 36.499 1.00 96.69 117 ALA A CA 1
ATOM 947 C C . ALA A 1 117 ? -7.889 -3.564 36.168 1.00 96.69 117 ALA A C 1
ATOM 949 O O . ALA A 1 117 ? -7.044 -3.364 37.037 1.00 96.69 117 ALA A O 1
ATOM 950 N N . ASN A 1 118 ? -7.772 -3.064 34.934 1.00 95.88 118 ASN A N 1
ATOM 951 C CA . ASN A 1 118 ? -6.635 -2.259 34.482 1.00 95.88 118 ASN A CA 1
ATOM 952 C C . ASN A 1 118 ? -6.873 -0.740 34.596 1.00 95.88 118 ASN A C 1
ATOM 954 O O . ASN A 1 118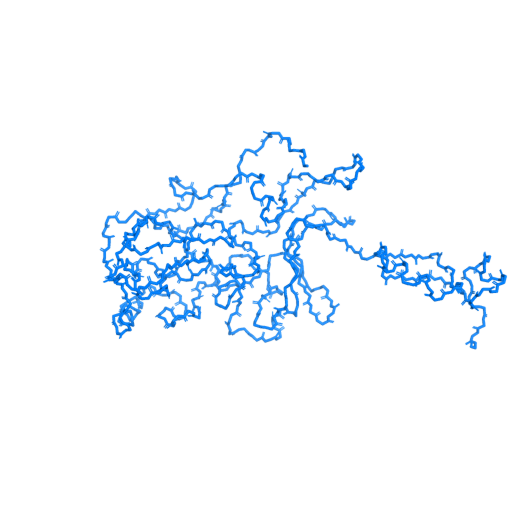 ? -6.060 0.043 34.110 1.00 95.88 118 ASN A O 1
ATOM 958 N N . ASN A 1 119 ? -7.961 -0.301 35.243 1.00 95.31 119 ASN A N 1
ATOM 959 C CA . ASN A 1 119 ? -8.313 1.112 35.441 1.00 95.31 119 ASN A CA 1
ATOM 960 C C . ASN A 1 119 ? -8.472 1.922 34.138 1.00 95.31 119 ASN A C 1
ATOM 962 O O . ASN A 1 119 ? -8.142 3.109 34.080 1.00 95.31 119 ASN A O 1
ATOM 966 N N . PHE A 1 120 ? -8.992 1.298 33.083 1.00 95.12 120 PHE A N 1
ATOM 967 C CA . PHE A 1 120 ? -9.307 1.987 31.837 1.00 95.12 120 PHE A CA 1
ATOM 968 C C . PHE A 1 120 ? -10.609 2.776 31.993 1.00 95.12 120 PHE A C 1
ATOM 970 O O . PHE A 1 120 ? -11.647 2.226 32.356 1.00 95.12 120 PHE A O 1
ATOM 977 N N . GLY A 1 121 ? -10.562 4.079 31.707 1.00 91.50 121 GLY A N 1
ATOM 978 C CA . GLY A 1 121 ? -11.700 4.978 31.852 1.00 91.50 121 GLY A CA 1
ATOM 979 C C . G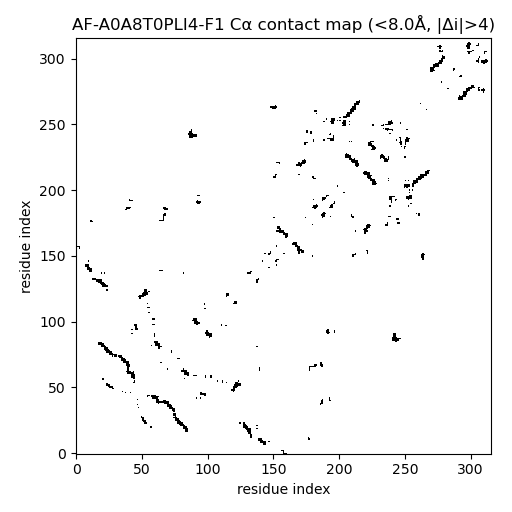LY A 1 121 ? -12.910 4.509 31.051 1.00 91.50 121 GLY A C 1
ATOM 980 O O . GLY A 1 121 ? -12.840 4.394 29.826 1.00 91.50 121 GLY A O 1
ATOM 981 N N . HIS A 1 122 ? -14.021 4.267 31.741 1.00 92.44 122 HIS A N 1
ATOM 982 C CA . HIS A 1 122 ? -15.273 3.827 31.143 1.00 92.44 122 HIS A CA 1
ATOM 983 C C . HIS A 1 122 ? -16.464 4.586 31.732 1.00 92.44 122 HIS A C 1
ATOM 985 O O . HIS A 1 122 ? -16.527 4.804 32.940 1.00 92.44 122 HIS A O 1
ATOM 991 N N . GLU A 1 123 ? -17.392 4.982 30.865 1.00 90.81 123 GLU A N 1
ATOM 992 C CA . GLU A 1 123 ? -18.688 5.554 31.227 1.00 90.81 123 GLU A CA 1
ATOM 993 C C . GLU A 1 123 ? -19.713 5.111 30.178 1.00 90.81 123 GLU A C 1
ATOM 995 O O . GLU A 1 123 ? -19.456 5.247 28.979 1.00 90.81 123 GLU A O 1
ATOM 1000 N N . ASP A 1 124 ? -20.837 4.538 30.614 1.00 89.00 124 ASP A N 1
ATOM 1001 C CA . ASP A 1 124 ? -21.929 4.165 29.715 1.00 89.00 124 ASP A CA 1
ATOM 1002 C C . ASP A 1 124 ? -22.530 5.414 29.072 1.00 89.00 124 ASP A C 1
ATOM 1004 O O . ASP A 1 124 ? -22.773 6.421 29.739 1.00 89.00 124 ASP A O 1
ATOM 1008 N N . TYR A 1 125 ? -22.817 5.337 27.773 1.00 83.81 125 TYR A N 1
ATOM 1009 C CA . TYR A 1 125 ? -23.444 6.441 27.057 1.00 83.81 125 TYR A CA 1
ATOM 1010 C C . TYR A 1 125 ? -24.711 5.957 26.335 1.00 83.81 125 TYR A C 1
ATOM 1012 O O . TYR A 1 125 ? -24.648 5.557 25.169 1.00 83.81 125 TYR A O 1
ATOM 1020 N N . PRO A 1 126 ? -25.875 5.928 27.016 1.00 80.62 126 PRO A N 1
ATOM 1021 C CA . PRO A 1 126 ? -27.098 5.328 26.477 1.00 80.62 126 PRO A CA 1
ATOM 1022 C C . PRO A 1 126 ? -27.571 6.009 25.186 1.00 80.62 126 PRO A C 1
ATOM 1024 O O . PRO A 1 126 ? -27.985 5.312 24.259 1.00 80.62 126 PRO A O 1
ATOM 1027 N N . ASP A 1 127 ? -27.393 7.328 25.086 1.00 79.50 127 ASP A N 1
ATOM 1028 C CA . ASP A 1 127 ? -27.843 8.158 23.961 1.00 79.50 127 ASP A CA 1
ATOM 1029 C C . ASP A 1 127 ? -26.931 8.094 22.720 1.00 79.50 127 ASP A C 1
ATOM 1031 O O . ASP A 1 127 ? -27.159 8.812 21.739 1.00 79.50 127 ASP A O 1
ATOM 1035 N N . ALA A 1 128 ? -25.880 7.261 22.726 1.00 78.44 128 ALA A N 1
ATOM 1036 C CA . ALA A 1 128 ? -25.025 7.100 21.550 1.00 78.44 128 ALA A CA 1
ATOM 1037 C C . ALA A 1 128 ? -25.843 6.534 20.385 1.00 78.44 128 ALA A C 1
ATOM 1039 O O . ALA A 1 128 ? -26.525 5.510 20.510 1.00 78.44 128 ALA A O 1
ATOM 1040 N N . ARG A 1 129 ? -25.741 7.199 19.231 1.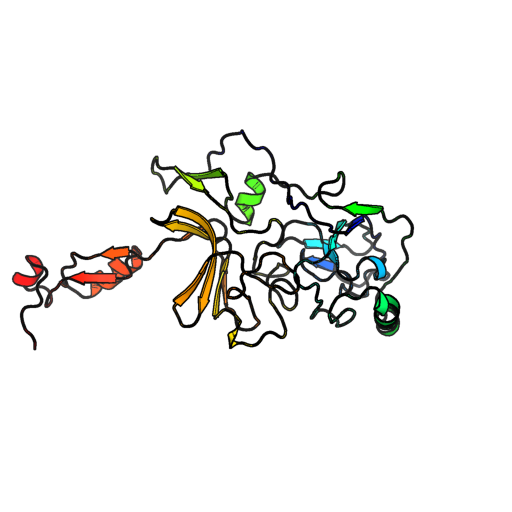00 80.69 129 ARG A N 1
ATOM 1041 C CA . ARG A 1 129 ? -26.470 6.800 18.026 1.00 80.69 1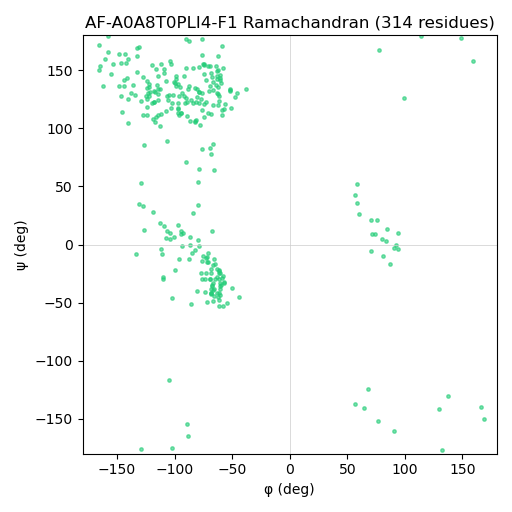29 ARG A CA 1
ATOM 1042 C C . ARG A 1 129 ? -25.737 5.653 17.345 1.00 80.69 129 ARG A C 1
ATOM 1044 O O . ARG A 1 129 ? -24.524 5.735 17.152 1.00 80.69 129 ARG A O 1
ATOM 1051 N N . GLU A 1 130 ? -26.486 4.624 16.963 1.00 79.00 130 GLU A N 1
ATOM 1052 C CA . GLU A 1 130 ? -26.007 3.514 16.141 1.00 79.00 130 GLU A CA 1
ATOM 1053 C C . GLU A 1 130 ? -26.581 3.619 14.721 1.00 79.00 130 GLU A C 1
ATOM 1055 O O . GLU A 1 130 ? -27.747 3.967 14.547 1.00 79.00 130 GLU A O 1
ATOM 1060 N N . GLY A 1 131 ? -25.779 3.306 13.705 1.00 76.38 131 GLY A N 1
ATOM 1061 C CA . GLY A 1 131 ? -26.228 3.280 12.310 1.00 76.38 131 GLY A CA 1
ATOM 1062 C C . GLY A 1 131 ? -25.342 2.416 11.421 1.00 76.38 131 GLY A C 1
ATOM 1063 O O . GLY A 1 131 ? -24.370 1.839 11.905 1.00 76.38 131 GLY A O 1
ATOM 1064 N N . LEU A 1 132 ? -25.675 2.324 10.134 1.00 71.06 132 LEU A N 1
ATOM 1065 C CA . LEU A 1 132 ? -24.843 1.681 9.113 1.00 71.06 132 LEU A CA 1
ATOM 1066 C C . LEU A 1 132 ? -24.134 2.729 8.242 1.00 71.06 132 LEU A C 1
ATOM 1068 O O . LEU A 1 132 ? -24.563 3.881 8.173 1.00 71.06 132 LEU A O 1
ATOM 1072 N N . ILE A 1 133 ? -23.032 2.335 7.597 1.00 65.62 133 ILE A N 1
ATOM 1073 C CA . ILE A 1 133 ? -22.370 3.156 6.568 1.00 65.62 133 ILE A CA 1
ATOM 1074 C C . ILE A 1 133 ? -23.260 3.218 5.323 1.00 65.62 133 ILE A C 1
ATOM 1076 O O . ILE A 1 133 ? -23.775 2.188 4.889 1.00 65.62 133 ILE A O 1
ATOM 1080 N N . GLY A 1 134 ? -23.391 4.407 4.732 1.00 62.59 134 GLY A N 1
ATOM 1081 C CA . GLY A 1 134 ? -24.156 4.644 3.505 1.00 62.59 134 GLY A CA 1
ATOM 1082 C C . GLY A 1 134 ? -25.612 5.062 3.720 1.00 62.59 134 GLY A C 1
ATOM 1083 O O . GLY A 1 134 ? -26.299 5.336 2.737 1.00 62.59 134 GLY A O 1
ATOM 1084 N N . ASP A 1 135 ? -26.056 5.157 4.978 1.00 58.56 135 ASP A N 1
ATOM 1085 C CA . ASP A 1 135 ? -27.441 5.463 5.362 1.00 58.56 135 ASP A CA 1
ATOM 1086 C C . ASP A 1 135 ? -27.602 6.843 6.051 1.00 58.56 135 ASP A C 1
ATOM 1088 O O . ASP A 1 135 ? -28.616 7.094 6.704 1.00 58.56 135 ASP A O 1
ATOM 1092 N N . GLY A 1 136 ? -26.641 7.779 5.918 1.00 61.81 136 GLY A N 1
ATOM 1093 C CA . GLY A 1 136 ? -26.874 9.198 6.260 1.00 61.81 136 GLY A CA 1
ATOM 1094 C C . GLY A 1 136 ? -25.757 9.936 7.025 1.00 61.81 136 GLY A C 1
ATOM 1095 O O . GLY A 1 136 ? -24.611 9.910 6.582 1.00 61.81 136 GLY A O 1
ATOM 1096 N N . PRO A 1 137 ? -26.056 10.647 8.146 1.00 67.38 137 PRO A N 1
ATOM 1097 C CA . PRO A 1 137 ? -25.259 11.743 8.769 1.00 67.38 137 PRO A CA 1
ATOM 1098 C C . PRO A 1 137 ? -23.916 11.320 9.388 1.00 67.38 137 PRO A C 1
ATOM 1100 O O . PRO A 1 137 ? -23.289 12.018 10.182 1.00 67.38 137 PRO A O 1
ATOM 1103 N N . PHE A 1 138 ? -23.538 10.106 9.076 1.00 72.25 138 PHE A N 1
ATOM 1104 C CA . PHE A 1 138 ? -22.530 9.306 9.692 1.00 72.25 138 PHE A CA 1
ATOM 1105 C C . PHE A 1 138 ? -21.343 9.151 8.755 1.00 72.25 138 PHE A C 1
ATOM 1107 O O . PHE A 1 138 ? -20.230 8.999 9.241 1.00 72.25 138 PHE A O 1
ATOM 1114 N N . ASP A 1 139 ? -21.545 9.205 7.444 1.00 78.94 139 ASP A N 1
ATOM 1115 C CA . ASP A 1 139 ? -20.503 8.948 6.460 1.00 78.94 139 ASP A CA 1
ATOM 1116 C C . ASP A 1 139 ? -19.331 9.934 6.584 1.00 78.94 139 ASP A C 1
ATOM 1118 O O . ASP A 1 139 ? -19.502 11.119 6.865 1.00 78.94 139 ASP A O 1
ATOM 1122 N N . CYS A 1 140 ? -18.113 9.424 6.385 1.00 83.12 140 CYS A N 1
ATOM 1123 C CA . CYS A 1 140 ? -16.955 10.280 6.150 1.00 83.12 140 CYS A CA 1
ATOM 1124 C C . CYS A 1 140 ? -16.761 10.341 4.641 1.00 83.12 140 CYS A C 1
ATOM 1126 O O . CYS A 1 140 ? -16.488 9.327 4.004 1.00 83.12 140 CYS A O 1
ATOM 1128 N N . THR A 1 141 ? -16.971 11.524 4.082 1.00 87.94 141 THR A N 1
ATOM 1129 C CA . THR A 1 141 ? -16.760 11.820 2.668 1.00 87.94 141 THR A CA 1
ATOM 1130 C C . THR A 1 141 ? -15.546 12.715 2.523 1.00 87.94 141 THR A C 1
ATOM 1132 O O . THR A 1 141 ? -15.285 13.560 3.381 1.00 87.94 141 THR A O 1
ATOM 1135 N N . VAL A 1 142 ? -14.832 12.556 1.420 1.00 91.06 142 VAL A N 1
ATOM 1136 C CA . VAL A 1 142 ? -13.680 13.385 1.079 1.00 91.06 142 VAL A CA 1
ATOM 1137 C C . VAL A 1 142 ? -13.800 13.827 -0.370 1.00 91.06 142 VAL A C 1
ATOM 1139 O O . VAL A 1 142 ? -14.426 13.152 -1.193 1.00 91.06 142 VAL A O 1
ATOM 1142 N N . ASP A 1 143 ? -13.287 15.010 -0.674 1.00 92.12 143 ASP A N 1
ATOM 1143 C CA . ASP A 1 143 ? -13.180 15.457 -2.056 1.00 92.12 143 ASP A CA 1
ATOM 1144 C C . ASP A 1 143 ? -12.025 14.713 -2.765 1.00 92.12 143 ASP A C 1
ATOM 1146 O O . ASP A 1 143 ? -11.100 14.191 -2.132 1.00 92.12 143 ASP A O 1
ATOM 1150 N N . HIS A 1 144 ? -12.105 14.609 -4.094 1.00 89.88 144 HIS A N 1
ATOM 1151 C CA . HIS A 1 144 ? -11.086 13.909 -4.886 1.00 89.88 144 HIS A CA 1
ATOM 1152 C C . HIS A 1 144 ? -9.703 14.557 -4.734 1.00 89.88 144 HIS A C 1
ATOM 1154 O O . HIS A 1 144 ? -8.700 13.859 -4.640 1.00 89.88 144 HIS A O 1
ATOM 1160 N N . GLU A 1 145 ? -9.637 15.887 -4.661 1.00 92.19 145 GLU A N 1
ATOM 1161 C CA . GLU A 1 145 ? -8.374 16.623 -4.571 1.00 92.19 145 GLU A CA 1
ATOM 1162 C C . GLU A 1 145 ? -7.634 16.339 -3.257 1.00 92.19 145 GLU A C 1
ATOM 1164 O O . GLU A 1 145 ? -6.432 16.065 -3.255 1.00 92.19 145 GLU A O 1
ATOM 1169 N N . LYS A 1 146 ? -8.350 16.330 -2.132 1.00 94.69 146 LYS A N 1
ATOM 1170 C CA . LYS A 1 146 ? -7.806 16.007 -0.819 1.00 94.69 146 LYS A CA 1
ATOM 1171 C C . LYS A 1 146 ? -7.417 14.545 -0.746 1.00 94.69 146 LYS A C 1
ATOM 1173 O O . LYS A 1 146 ? -6.343 14.266 -0.216 1.00 94.69 146 LYS A O 1
ATOM 1178 N N . TYR A 1 147 ? -8.229 13.638 -1.290 1.00 96.06 147 TYR A N 1
ATOM 1179 C CA . TYR A 1 147 ? -7.865 12.224 -1.385 1.00 96.06 147 TYR A CA 1
ATOM 1180 C C . TYR A 1 147 ? -6.563 12.056 -2.174 1.00 96.06 147 TYR A C 1
ATOM 1182 O O . TYR A 1 147 ? -5.595 11.509 -1.646 1.00 96.06 147 TYR A O 1
ATOM 1190 N N . ALA A 1 148 ? -6.495 12.625 -3.381 1.00 96.31 148 ALA A N 1
ATOM 1191 C CA . ALA A 1 148 ? -5.318 12.563 -4.236 1.00 96.31 148 ALA A CA 1
ATOM 1192 C C . ALA A 1 148 ? -4.076 13.179 -3.575 1.00 96.31 148 ALA A C 1
ATOM 1194 O O . ALA A 1 148 ? -2.976 12.655 -3.730 1.00 96.31 148 ALA A O 1
ATOM 1195 N N . SER A 1 149 ? -4.244 14.239 -2.776 1.00 95.94 149 SER A N 1
ATOM 1196 C CA . SER A 1 149 ? -3.139 14.864 -2.036 1.00 95.94 149 SER A CA 1
ATOM 1197 C C . SER A 1 149 ? -2.562 14.002 -0.907 1.00 95.94 149 SER A C 1
ATOM 1199 O O . SER A 1 149 ? -1.445 14.263 -0.467 1.00 95.94 149 SER A O 1
ATOM 1201 N N . ILE A 1 150 ? -3.321 13.021 -0.401 1.00 95.94 150 ILE A N 1
ATOM 1202 C CA . ILE A 1 150 ? -2.900 12.155 0.711 1.00 95.94 150 ILE A CA 1
ATOM 1203 C C . ILE A 1 150 ? -2.460 10.784 0.196 1.00 95.94 150 ILE A C 1
ATOM 1205 O O . ILE A 1 150 ? -1.437 10.272 0.637 1.00 95.94 150 ILE A O 1
ATOM 1209 N N . TYR A 1 151 ? -3.239 10.188 -0.706 1.00 97.62 151 TYR A N 1
ATOM 1210 C CA . TYR A 1 151 ? -3.084 8.796 -1.133 1.00 97.62 151 TYR A CA 1
ATOM 1211 C C . TYR A 1 151 ? -2.623 8.667 -2.587 1.00 97.62 151 TYR A C 1
ATOM 1213 O O . TYR A 1 151 ? -2.434 7.554 -3.071 1.00 97.62 151 TYR A O 1
ATOM 1221 N N . GLY A 1 152 ? -2.485 9.769 -3.323 1.00 97.19 152 GLY A N 1
ATOM 1222 C CA . GLY A 1 152 ? -2.411 9.743 -4.782 1.00 97.19 152 GLY A CA 1
ATOM 1223 C C . GLY A 1 152 ? -3.789 9.545 -5.431 1.00 97.19 152 GLY A C 1
ATOM 1224 O O . GLY A 1 152 ? -4.758 9.204 -4.747 1.00 97.19 152 GLY A O 1
ATOM 1225 N N . PRO A 1 153 ? -3.890 9.758 -6.751 1.00 97.62 153 PRO A N 1
ATOM 1226 C CA . PRO A 1 153 ? -5.157 9.706 -7.476 1.00 97.62 153 PRO A CA 1
ATOM 1227 C C . PRO A 1 153 ? -5.809 8.318 -7.416 1.00 97.62 153 PRO A C 1
ATOM 1229 O O . PRO A 1 153 ? -5.157 7.314 -7.101 1.00 97.62 153 PRO A O 1
ATOM 1232 N N . THR A 1 154 ? -7.104 8.281 -7.716 1.00 98.25 154 THR A N 1
ATOM 1233 C CA . THR A 1 154 ? -7.930 7.072 -7.789 1.00 98.25 154 THR A CA 1
ATOM 1234 C C . THR A 1 154 ? -8.710 7.010 -9.109 1.00 98.25 154 THR A C 1
ATOM 1236 O O . THR A 1 154 ? -8.514 7.837 -9.995 1.00 98.25 154 THR A O 1
ATOM 1239 N N . THR A 1 155 ? -9.570 6.002 -9.265 1.00 98.12 155 THR A N 1
ATOM 1240 C CA . THR A 1 155 ? -10.323 5.702 -10.492 1.00 98.12 155 THR A CA 1
ATOM 1241 C C . THR A 1 155 ? -11.000 6.948 -11.076 1.00 98.12 155 THR A C 1
ATOM 1243 O O . THR A 1 155 ? -11.767 7.624 -10.389 1.00 98.12 155 THR A O 1
ATOM 1246 N N . GLY A 1 156 ? -10.744 7.218 -12.359 1.00 97.00 156 GLY A N 1
ATOM 1247 C CA . GLY A 1 156 ? -11.274 8.359 -13.114 1.00 97.00 156 GLY A CA 1
ATOM 1248 C C . GLY A 1 156 ? -10.448 9.647 -13.013 1.00 97.00 156 GLY A C 1
ATOM 1249 O O . GLY A 1 156 ? -10.599 10.536 -13.855 1.00 97.00 156 GLY A O 1
ATOM 1250 N N . ASP A 1 157 ? -9.545 9.760 -12.036 1.00 97.31 157 ASP A N 1
ATOM 1251 C CA . ASP A 1 157 ? -8.611 10.883 -11.969 1.00 97.31 157 ASP A CA 1
ATOM 1252 C C . ASP A 1 157 ? -7.586 10.799 -13.116 1.00 97.31 157 ASP A C 1
ATOM 1254 O O . ASP A 1 157 ? -7.261 9.717 -13.614 1.00 97.31 157 ASP A O 1
ATOM 1258 N N . LYS A 1 158 ? -7.041 11.953 -13.528 1.00 97.75 158 LYS A N 1
ATOM 1259 C CA . LYS A 1 158 ? -6.053 12.049 -14.615 1.00 97.75 158 LYS A CA 1
ATOM 1260 C C . LYS A 1 158 ? -4.757 12.704 -14.160 1.00 97.75 158 LYS A C 1
ATOM 1262 O O . LYS A 1 158 ? -4.771 13.748 -13.505 1.00 97.75 158 LYS A O 1
ATOM 1267 N N . ILE A 1 159 ? -3.634 12.145 -14.598 1.00 97.62 159 ILE A N 1
ATOM 1268 C CA . ILE A 1 159 ? -2.284 12.647 -14.332 1.00 97.62 159 ILE A CA 1
ATOM 1269 C C . ILE A 1 159 ? -1.650 13.095 -15.645 1.00 97.62 159 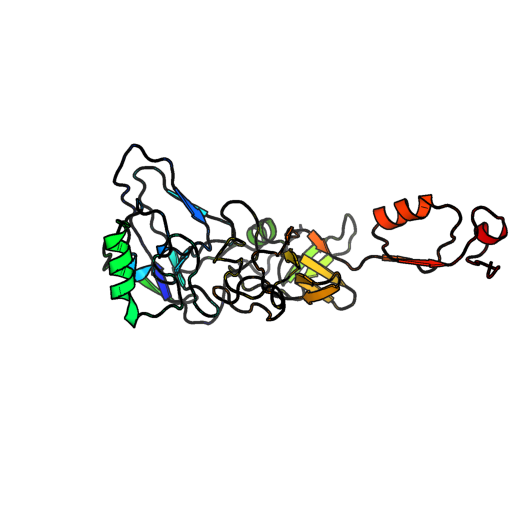ILE A C 1
ATOM 1271 O O . ILE A 1 159 ? -1.622 12.339 -16.611 1.00 97.62 159 ILE A O 1
ATOM 1275 N N . ARG A 1 160 ? -1.108 14.316 -15.683 1.00 98.38 160 ARG A N 1
ATOM 1276 C CA . ARG A 1 160 ? -0.253 14.754 -16.794 1.00 98.38 160 ARG A CA 1
ATOM 1277 C C . ARG A 1 160 ? 1.126 14.112 -16.643 1.00 98.38 160 ARG A C 1
ATOM 1279 O O . ARG A 1 160 ? 1.716 14.211 -15.569 1.00 98.38 160 ARG A O 1
ATOM 1286 N N . LEU A 1 161 ? 1.641 13.501 -17.704 1.00 98.25 161 LEU A N 1
ATOM 1287 C CA . LEU A 1 161 ? 2.965 12.878 -17.686 1.00 98.25 161 LEU A CA 1
ATOM 1288 C C . LEU A 1 161 ? 4.046 13.936 -17.920 1.00 98.25 161 LEU A C 1
ATOM 1290 O O . LEU A 1 161 ? 4.188 14.439 -19.034 1.00 98.25 161 LEU A O 1
ATOM 1294 N N . GLY A 1 162 ? 4.781 14.295 -16.866 1.00 97.56 162 GLY A N 1
ATOM 1295 C CA . GLY A 1 162 ? 5.782 15.362 -16.916 1.00 97.56 162 GLY A CA 1
ATOM 1296 C C . GLY A 1 162 ? 5.186 16.699 -17.371 1.00 97.56 162 GLY A C 1
ATOM 1297 O O . GLY A 1 162 ? 4.085 17.087 -16.973 1.00 97.56 162 GLY A O 1
ATOM 1298 N N . ASP A 1 163 ? 5.908 17.391 -18.241 1.00 98.12 163 ASP A N 1
ATOM 1299 C CA . ASP A 1 163 ? 5.492 18.619 -18.922 1.00 98.12 163 ASP A CA 1
ATOM 1300 C C . ASP A 1 163 ? 4.871 18.358 -20.309 1.00 98.12 163 ASP A C 1
ATOM 1302 O O . ASP A 1 163 ? 4.619 19.288 -21.075 1.00 98.12 163 ASP A O 1
ATOM 1306 N N . THR A 1 164 ? 4.565 17.096 -20.628 1.00 98.56 164 THR A N 1
ATOM 1307 C CA . THR A 1 164 ? 3.978 16.706 -21.915 1.00 98.56 164 THR A CA 1
ATOM 1308 C C . THR A 1 164 ? 2.484 17.047 -22.008 1.00 98.56 164 THR A C 1
ATOM 1310 O O . THR A 1 164 ? 1.842 17.483 -21.048 1.00 98.56 164 THR A O 1
ATOM 1313 N N . ASN A 1 165 ? 1.887 16.787 -23.175 1.00 98.38 165 ASN A N 1
ATOM 1314 C CA . ASN A 1 165 ? 0.439 16.871 -23.401 1.00 98.38 165 ASN A CA 1
ATOM 1315 C C . ASN A 1 165 ? -0.298 15.537 -23.184 1.00 98.38 165 ASN A C 1
ATOM 1317 O O . ASN A 1 165 ? -1.476 15.433 -23.523 1.00 98.38 165 ASN A O 1
ATOM 1321 N N . LEU A 1 166 ? 0.380 14.523 -22.639 1.00 98.44 166 LEU A N 1
ATOM 1322 C CA . LEU A 1 166 ? -0.206 13.216 -22.362 1.00 98.44 166 LEU A CA 1
ATOM 1323 C C . LEU A 1 166 ? -0.859 13.202 -20.979 1.00 98.44 166 LEU A C 1
ATOM 1325 O O . LEU A 1 166 ? -0.278 13.680 -20.001 1.00 98.44 166 LEU A O 1
ATOM 1329 N N . PHE A 1 167 ? -2.054 12.616 -20.905 1.00 98.44 167 PHE A N 1
ATOM 1330 C CA . PHE A 1 167 ? -2.804 12.429 -19.668 1.00 98.44 167 PHE A CA 1
ATOM 1331 C C . PHE A 1 167 ? -3.140 10.953 -19.476 1.00 98.44 167 PHE A C 1
ATOM 1333 O O . PHE A 1 167 ? -3.853 10.374 -20.291 1.00 98.44 167 PHE A O 1
ATOM 1340 N N . ALA A 1 168 ? -2.643 10.372 -18.389 1.00 98.25 168 ALA A N 1
ATOM 1341 C CA . ALA A 1 168 ? -2.957 9.020 -17.950 1.00 98.25 168 ALA A CA 1
ATOM 1342 C C . ALA A 1 168 ? -4.187 9.056 -17.035 1.00 98.25 168 ALA A C 1
ATOM 1344 O O . ALA A 1 168 ? -4.176 9.771 -16.033 1.00 98.25 168 ALA A O 1
ATOM 1345 N N . GLU A 1 169 ? -5.246 8.328 -17.384 1.00 98.62 169 GLU A N 1
ATOM 1346 C CA . GLU A 1 169 ? -6.441 8.165 -16.548 1.00 98.62 169 GLU A CA 1
ATOM 1347 C C . GLU A 1 169 ? -6.324 6.880 -15.729 1.00 98.62 169 GLU A C 1
ATOM 1349 O O . GLU A 1 169 ? -5.926 5.850 -16.265 1.00 98.62 169 GLU A O 1
ATOM 1354 N N . ILE A 1 170 ? -6.662 6.935 -14.440 1.00 98.56 170 ILE A N 1
ATOM 1355 C CA . ILE A 1 170 ? -6.676 5.743 -13.587 1.00 98.56 170 ILE A CA 1
ATOM 1356 C C . ILE A 1 170 ? -7.904 4.898 -13.937 1.00 98.56 170 ILE A C 1
ATOM 1358 O O . ILE A 1 170 ? -9.035 5.270 -13.625 1.00 98.56 170 ILE A O 1
ATOM 1362 N N . GLU A 1 171 ? -7.684 3.744 -14.558 1.00 98.44 171 GLU A N 1
ATOM 1363 C CA . GLU A 1 171 ? -8.739 2.852 -15.054 1.00 98.44 171 GLU A CA 1
ATOM 1364 C C . GLU A 1 171 ? -9.400 2.058 -13.920 1.00 98.44 171 GLU A C 1
ATOM 1366 O O . GLU A 1 171 ? -10.574 1.688 -13.993 1.00 98.44 171 GLU A O 1
ATOM 1371 N N . LYS A 1 172 ? -8.632 1.779 -12.862 1.00 97.62 172 LYS A N 1
ATOM 1372 C CA . LYS A 1 172 ? -9.036 0.954 -11.723 1.00 97.62 172 LYS A CA 1
ATOM 1373 C C . LYS A 1 172 ? -8.240 1.315 -10.477 1.00 97.62 172 LYS A C 1
ATOM 1375 O O . LYS A 1 172 ? -7.044 1.571 -10.560 1.00 97.62 172 LYS A O 1
ATOM 1380 N N . ASP A 1 173 ? -8.879 1.212 -9.320 1.00 98.19 173 ASP A N 1
ATOM 1381 C CA . ASP A 1 173 ? -8.236 1.239 -8.009 1.00 98.19 173 ASP A CA 1
ATOM 1382 C C . ASP A 1 173 ? -8.554 -0.056 -7.247 1.00 98.19 173 ASP A C 1
ATOM 1384 O O . ASP A 1 173 ? -9.701 -0.509 -7.218 1.00 98.19 173 ASP A O 1
ATOM 1388 N N . PHE A 1 174 ? -7.528 -0.692 -6.685 1.00 97.81 174 PHE A N 1
ATOM 1389 C CA . PHE A 1 174 ? -7.665 -1.886 -5.853 1.00 97.81 174 PHE A CA 1
ATOM 1390 C C . PHE A 1 174 ? -7.902 -1.555 -4.374 1.00 97.81 174 PHE A C 1
ATOM 1392 O O . PHE A 1 174 ? -8.256 -2.454 -3.609 1.00 97.81 174 PHE A O 1
ATOM 1399 N N . SER A 1 175 ? -7.719 -0.301 -3.954 1.00 93.94 175 SER A N 1
ATOM 1400 C CA . SER A 1 175 ? -7.929 0.122 -2.575 1.00 93.94 175 SER A CA 1
ATOM 1401 C C . SER A 1 175 ? -9.375 -0.092 -2.114 1.00 93.94 175 SER A C 1
ATOM 1403 O O . SER A 1 175 ? -10.348 0.066 -2.852 1.00 93.94 175 SER A O 1
ATOM 1405 N N . VAL A 1 176 ? -9.515 -0.413 -0.830 1.00 95.44 176 VAL A N 1
ATOM 1406 C CA . VAL A 1 176 ? -10.782 -0.300 -0.105 1.00 95.44 176 VAL A CA 1
ATOM 1407 C C . VAL A 1 176 ? -10.749 1.042 0.606 1.00 95.44 176 VAL A C 1
ATOM 1409 O O . VAL A 1 176 ? -9.928 1.232 1.504 1.00 95.44 176 VAL A O 1
ATOM 1412 N N . TYR A 1 177 ? -11.597 1.981 0.179 1.00 94.94 177 TYR A N 1
ATOM 1413 C CA . TYR A 1 177 ? -11.475 3.352 0.659 1.00 94.94 177 TYR A CA 1
ATOM 1414 C C . TYR A 1 177 ? -11.656 3.454 2.178 1.00 94.94 177 TYR A C 1
ATOM 1416 O O . TYR A 1 177 ? -12.667 3.009 2.729 1.00 94.94 177 TYR A O 1
ATOM 1424 N N . GLY A 1 178 ? -10.696 4.096 2.843 1.00 94.75 178 GLY A N 1
ATOM 1425 C CA . GLY A 1 178 ? -10.607 4.222 4.297 1.00 94.75 178 GLY A CA 1
ATOM 1426 C C . GLY A 1 178 ? -9.737 3.159 4.977 1.00 94.75 178 GLY A C 1
ATOM 1427 O O . GLY A 1 178 ? -9.557 3.255 6.195 1.00 94.75 178 GLY A O 1
ATOM 1428 N N . ASP A 1 179 ? -9.222 2.185 4.219 1.00 97.62 179 ASP A N 1
ATOM 1429 C CA . ASP A 1 179 ? -8.248 1.154 4.617 1.00 97.62 179 ASP A CA 1
ATOM 1430 C C . ASP A 1 179 ? -6.944 1.256 3.782 1.00 97.62 179 ASP A C 1
ATOM 1432 O O . ASP A 1 179 ? -6.255 0.254 3.552 1.00 97.62 179 ASP A O 1
ATOM 1436 N N . GLU A 1 180 ? -6.598 2.454 3.294 1.00 98.44 180 GLU A N 1
ATOM 1437 C CA . GLU A 1 180 ? -5.355 2.711 2.558 1.00 98.44 180 GLU A CA 1
ATOM 1438 C C . GLU A 1 180 ? -4.124 2.445 3.440 1.00 98.44 180 GLU A C 1
ATOM 1440 O O . GLU A 1 180 ? -4.044 2.864 4.602 1.00 98.44 180 GLU A O 1
ATOM 1445 N N . CYS A 1 181 ? -3.120 1.769 2.883 1.00 98.19 181 CYS A N 1
ATOM 1446 C CA . CYS A 1 181 ? -1.883 1.460 3.587 1.00 98.19 181 CYS A CA 1
ATOM 1447 C C . CYS A 1 181 ? -0.980 2.696 3.633 1.00 98.19 181 CYS A C 1
ATOM 1449 O O . CYS A 1 181 ? -0.338 3.041 2.652 1.00 98.19 181 CYS A O 1
ATOM 1451 N N . ILE A 1 182 ? -0.919 3.369 4.785 1.00 97.62 182 ILE A N 1
ATOM 1452 C CA . ILE A 1 182 ? -0.077 4.558 4.987 1.00 97.62 182 ILE A CA 1
ATOM 1453 C C . ILE A 1 182 ? 0.853 4.347 6.181 1.00 97.62 182 ILE A C 1
ATOM 1455 O O . ILE A 1 182 ? 0.402 4.064 7.299 1.00 97.62 182 ILE A O 1
ATOM 1459 N N . PHE A 1 183 ? 2.155 4.515 5.946 1.00 96.56 183 PHE A N 1
ATOM 1460 C CA . PHE A 1 183 ? 3.212 4.313 6.937 1.00 96.56 183 PHE A CA 1
ATOM 1461 C C . PHE A 1 183 ? 3.701 5.617 7.587 1.00 96.56 183 PHE A C 1
ATOM 1463 O O . PHE A 1 183 ? 3.757 6.681 6.961 1.00 96.56 183 PHE A O 1
ATOM 1470 N N . GLY A 1 184 ? 4.043 5.529 8.876 1.00 93.62 184 GLY A N 1
ATOM 1471 C CA . GLY A 1 184 ? 4.645 6.590 9.688 1.00 93.62 184 GLY A CA 1
ATOM 1472 C C . GLY A 1 184 ? 3.972 6.782 11.055 1.00 93.62 184 GLY A C 1
ATOM 1473 O O . GLY A 1 184 ? 3.052 6.056 11.441 1.00 93.62 184 GLY A O 1
ATOM 1474 N N . GLY A 1 185 ? 4.440 7.779 11.812 1.00 92.12 185 GLY A N 1
ATOM 1475 C CA . GLY A 1 185 ? 4.019 8.016 13.197 1.00 92.12 185 GLY A CA 1
ATOM 1476 C C . GLY A 1 185 ? 2.506 8.210 13.348 1.00 92.12 185 GLY A C 1
ATOM 1477 O O . GLY A 1 185 ? 1.938 9.165 12.827 1.00 92.12 185 GLY A O 1
ATOM 1478 N N . GLY A 1 186 ? 1.846 7.302 14.074 1.00 89.62 186 GLY A N 1
ATOM 1479 C CA . GLY A 1 186 ? 0.401 7.365 14.327 1.00 89.62 186 GLY A CA 1
ATOM 1480 C C . GLY A 1 186 ? -0.497 7.007 13.134 1.00 89.62 186 GLY A C 1
ATOM 1481 O O . GLY A 1 186 ? -1.710 7.187 13.236 1.00 89.62 186 GLY A O 1
ATOM 1482 N N . LYS A 1 187 ? 0.069 6.487 12.037 1.00 96.81 187 LYS A N 1
ATOM 1483 C CA . LYS A 1 187 ? -0.666 6.115 10.819 1.00 96.81 187 LYS A CA 1
ATOM 1484 C C . LYS A 1 187 ? -1.178 4.661 10.873 1.00 96.81 187 LYS A C 1
ATOM 1486 O O . LYS A 1 187 ? -1.459 4.146 11.961 1.00 96.81 187 LYS A O 1
ATOM 1491 N N . VAL A 1 188 ? -1.370 4.041 9.706 1.00 98.38 188 VAL A N 1
ATOM 1492 C CA . VAL A 1 188 ? -2.122 2.793 9.507 1.00 98.38 188 VAL A CA 1
ATOM 1493 C C . VAL A 1 188 ? -1.262 1.555 9.725 1.00 98.38 188 VAL A C 1
ATOM 1495 O O . VAL A 1 188 ? -1.655 0.678 10.493 1.00 98.38 188 VAL A O 1
ATOM 1498 N N . LEU A 1 189 ? -0.099 1.485 9.071 1.00 98.25 189 LEU A N 1
ATOM 1499 C CA . LEU A 1 189 ? 0.807 0.336 9.142 1.00 98.25 189 LEU A CA 1
ATOM 1500 C C . LEU A 1 189 ? 1.569 0.338 10.473 1.00 98.25 189 LEU A C 1
ATOM 1502 O O . LEU A 1 189 ? 2.670 0.868 10.586 1.00 98.25 189 LEU A O 1
ATOM 1506 N N . ARG A 1 190 ? 0.907 -0.182 11.508 1.00 98.25 190 ARG A N 1
ATOM 1507 C CA . ARG A 1 190 ? 1.417 -0.374 12.869 1.00 98.25 190 ARG A CA 1
ATOM 1508 C C . ARG A 1 190 ? 0.873 -1.683 13.429 1.00 98.25 190 ARG A C 1
ATOM 1510 O O . ARG A 1 190 ? -0.177 -2.141 12.978 1.00 98.25 190 ARG A O 1
ATOM 1517 N N . ASP A 1 191 ? 1.588 -2.244 14.400 1.00 98.00 191 ASP A N 1
ATOM 1518 C CA . ASP A 1 191 ? 1.279 -3.528 15.040 1.00 98.00 191 ASP A CA 1
ATOM 1519 C C . ASP A 1 191 ? -0.206 -3.667 15.422 1.00 98.00 191 ASP A C 1
ATOM 1521 O O . ASP A 1 191 ? -0.799 -2.754 16.005 1.00 98.00 191 ASP A O 1
ATOM 1525 N N . GLY A 1 192 ? -0.809 -4.792 15.032 1.00 97.50 192 GLY A N 1
ATOM 1526 C CA . GLY A 1 192 ? -2.215 -5.126 15.256 1.00 97.50 192 GLY A CA 1
ATOM 1527 C C . GLY A 1 192 ? -3.226 -4.308 14.444 1.00 97.50 192 GLY A C 1
ATOM 1528 O O . GLY A 1 192 ? -4.420 -4.596 14.506 1.00 97.50 192 GLY A O 1
ATOM 1529 N N . MET A 1 193 ? -2.782 -3.297 13.692 1.00 98.50 193 MET A N 1
ATOM 1530 C CA . MET A 1 193 ? -3.612 -2.406 12.873 1.00 98.50 193 MET A CA 1
ATOM 1531 C C . MET A 1 193 ? -3.451 -2.794 11.404 1.00 98.50 193 MET A C 1
ATOM 1533 O O . MET A 1 193 ? -3.787 -3.913 11.048 1.00 98.50 193 MET A O 1
ATOM 1537 N N . GLY A 1 194 ? -2.921 -1.924 10.538 1.00 98.25 194 GLY A N 1
ATOM 1538 C CA . GLY A 1 194 ? -2.611 -2.287 9.154 1.00 98.25 194 GLY A CA 1
ATOM 1539 C C . GLY A 1 194 ? -1.410 -3.224 9.000 1.00 98.25 194 GLY A C 1
ATOM 1540 O O . GLY A 1 194 ? -1.262 -3.817 7.937 1.00 98.25 194 GLY A O 1
ATOM 1541 N N . GLN A 1 195 ? -0.583 -3.376 10.042 1.00 98.56 195 GLN A N 1
ATOM 1542 C CA . GLN A 1 195 ? 0.453 -4.406 10.117 1.00 98.56 195 GLN A CA 1
ATOM 1543 C C . GLN A 1 195 ? -0.096 -5.594 10.914 1.00 98.56 195 GLN A C 1
ATOM 1545 O O . GLN A 1 195 ? -0.508 -5.444 12.065 1.00 98.56 195 GLN A O 1
ATOM 1550 N N . ALA A 1 196 ? -0.120 -6.763 10.288 1.00 97.75 196 ALA A N 1
ATOM 1551 C CA . ALA A 1 196 ? -0.628 -7.998 10.850 1.00 97.75 196 ALA A CA 1
ATOM 1552 C C . ALA A 1 196 ? 0.313 -8.572 11.916 1.00 97.75 196 ALA A C 1
ATOM 1554 O O . ALA A 1 196 ? 1.539 -8.566 11.769 1.00 97.75 196 ALA A O 1
ATOM 1555 N N . THR A 1 197 ? -0.285 -9.129 12.969 1.00 95.12 197 THR A N 1
ATOM 1556 C CA . THR A 1 197 ? 0.422 -9.691 14.126 1.00 95.12 197 THR A CA 1
ATOM 1557 C C . THR A 1 197 ? -0.006 -11.141 14.317 1.00 95.12 197 THR A C 1
ATOM 1559 O O . THR A 1 197 ? -1.193 -11.455 14.273 1.00 95.12 197 THR A O 1
ATOM 1562 N N . GLY A 1 198 ? 0.954 -12.041 14.541 1.00 92.88 198 GLY A N 1
ATOM 1563 C CA . GLY A 1 198 ? 0.679 -13.474 14.716 1.00 92.88 198 GLY A CA 1
ATOM 1564 C C . GLY A 1 198 ? 0.554 -14.276 13.415 1.00 92.88 198 GLY A C 1
ATOM 1565 O O . GLY A 1 198 ? 0.108 -15.419 13.455 1.00 92.88 198 GLY A O 1
ATOM 1566 N N . TYR A 1 199 ? 0.963 -13.704 12.280 1.00 95.94 199 TYR A N 1
ATOM 1567 C CA . TYR A 1 199 ? 1.078 -14.415 11.004 1.00 95.94 199 TYR A CA 1
ATOM 1568 C C . TYR A 1 199 ? 2.488 -14.996 10.820 1.00 95.94 199 TYR A C 1
ATOM 1570 O O . TYR A 1 199 ? 3.460 -14.369 11.253 1.00 95.94 199 TYR A O 1
ATOM 1578 N N . PRO A 1 200 ? 2.627 -16.176 10.186 1.00 95.75 200 PRO A N 1
ATOM 1579 C CA . PRO A 1 200 ? 3.935 -16.751 9.905 1.00 95.75 200 PRO A CA 1
ATOM 1580 C C . PRO A 1 200 ? 4.683 -15.905 8.870 1.00 95.75 200 PRO A C 1
ATOM 1582 O O . PRO A 1 200 ? 4.094 -15.401 7.915 1.00 95.75 200 PRO A O 1
ATOM 1585 N N . GLU A 1 201 ? 6.000 -15.802 9.032 1.00 94.19 201 GLU A N 1
ATOM 1586 C CA . GLU A 1 201 ? 6.884 -15.033 8.144 1.00 94.19 201 GLU A CA 1
ATOM 1587 C C . GLU A 1 201 ? 6.781 -15.490 6.679 1.00 94.19 201 GLU A C 1
ATOM 1589 O O . GLU A 1 201 ? 6.761 -14.660 5.772 1.00 94.19 201 GLU A O 1
ATOM 1594 N N . SER A 1 202 ? 6.544 -16.782 6.433 1.00 95.62 202 SER A N 1
ATOM 1595 C CA . SER A 1 202 ? 6.282 -17.326 5.094 1.00 95.62 202 SER A CA 1
ATOM 1596 C C . SER A 1 202 ? 5.080 -16.691 4.381 1.00 95.62 202 SER A C 1
ATOM 1598 O O . SER A 1 202 ? 5.082 -16.631 3.154 1.00 95.62 202 SER A O 1
ATOM 1600 N N . SER A 1 203 ? 4.090 -16.175 5.112 1.00 95.75 203 SER A N 1
ATOM 1601 C CA . SER A 1 203 ? 2.882 -15.558 4.544 1.00 95.75 203 SER A CA 1
ATOM 1602 C C . SER A 1 203 ? 2.961 -14.033 4.427 1.00 95.75 203 SER A C 1
ATOM 1604 O O . SER A 1 203 ? 2.119 -13.433 3.763 1.00 95.75 203 SER A O 1
ATOM 1606 N N . CYS A 1 204 ? 3.949 -13.404 5.063 1.00 98.19 204 CYS A N 1
ATOM 1607 C CA . CYS A 1 204 ? 4.131 -11.953 5.053 1.00 98.19 204 CYS A CA 1
ATOM 1608 C C . CYS A 1 204 ? 5.027 -11.512 3.889 1.00 98.19 204 CYS A C 1
ATOM 1610 O O . CYS A 1 204 ? 5.881 -12.272 3.435 1.00 98.19 204 CYS A O 1
ATOM 1612 N N . LEU A 1 205 ? 4.840 -10.288 3.408 1.00 98.81 205 LEU A N 1
ATOM 1613 C CA . LEU A 1 205 ? 5.711 -9.674 2.403 1.00 98.81 205 LEU A CA 1
ATOM 1614 C C . LEU A 1 205 ? 7.087 -9.318 2.987 1.00 98.81 205 LEU A C 1
ATOM 1616 O O . LEU A 1 205 ? 7.185 -9.005 4.174 1.00 98.81 205 LEU A O 1
ATOM 1620 N N . ASP A 1 206 ? 8.120 -9.278 2.146 1.00 98.75 206 ASP A N 1
ATOM 1621 C CA . ASP A 1 206 ? 9.422 -8.706 2.526 1.00 98.75 206 ASP A CA 1
ATOM 1622 C C . ASP A 1 206 ? 9.369 -7.180 2.410 1.00 98.75 206 ASP A C 1
ATOM 1624 O O . ASP A 1 206 ? 9.882 -6.446 3.251 1.00 98.75 206 ASP A O 1
ATOM 1628 N N . THR A 1 207 ? 8.713 -6.682 1.360 1.00 98.88 207 THR A N 1
ATOM 1629 C CA . THR A 1 207 ? 8.495 -5.252 1.134 1.00 98.88 207 THR A CA 1
ATOM 1630 C C . THR A 1 207 ? 7.124 -5.026 0.516 1.00 98.88 207 THR A C 1
ATOM 1632 O O . THR A 1 207 ? 6.676 -5.798 -0.335 1.00 98.88 207 THR A O 1
ATOM 1635 N N . VAL A 1 208 ? 6.453 -3.955 0.925 1.00 98.88 208 VAL A N 1
ATOM 1636 C CA . VAL A 1 208 ? 5.244 -3.454 0.271 1.00 98.88 208 VAL A CA 1
ATOM 1637 C C . VAL A 1 208 ? 5.503 -2.057 -0.280 1.00 98.88 208 VAL A C 1
ATOM 1639 O O . VAL A 1 208 ? 6.016 -1.189 0.425 1.00 98.88 208 VAL A O 1
ATOM 1642 N N . ILE A 1 209 ? 5.137 -1.833 -1.539 1.00 98.81 209 ILE A N 1
ATOM 1643 C CA . ILE A 1 209 ? 5.064 -0.493 -2.116 1.00 98.81 209 ILE A CA 1
ATOM 1644 C C . ILE A 1 209 ? 3.610 -0.034 -2.042 1.00 98.81 209 ILE A C 1
ATOM 1646 O O . ILE A 1 209 ? 2.739 -0.680 -2.623 1.00 98.81 209 ILE A O 1
ATOM 1650 N N . THR A 1 210 ? 3.329 1.031 -1.293 1.00 98.75 210 THR A N 1
ATOM 1651 C CA . THR A 1 210 ? 1.953 1.427 -0.964 1.00 98.75 210 THR A CA 1
ATOM 1652 C C . THR A 1 210 ? 1.412 2.504 -1.890 1.00 98.75 210 THR A C 1
ATOM 1654 O O . THR A 1 210 ? 2.100 3.491 -2.151 1.00 98.75 210 THR A O 1
ATOM 1657 N N . ASN A 1 211 ? 0.149 2.373 -2.303 1.00 98.38 211 ASN A N 1
ATOM 1658 C CA . ASN A 1 211 ? -0.602 3.379 -3.065 1.00 98.38 211 ASN A CA 1
ATOM 1659 C C . ASN A 1 211 ? 0.062 3.805 -4.392 1.00 98.38 211 ASN A C 1
ATOM 1661 O O . ASN A 1 211 ? 0.070 4.989 -4.736 1.00 98.38 211 ASN A O 1
ATOM 1665 N N . ALA A 1 212 ? 0.591 2.851 -5.151 1.00 98.31 212 ALA A N 1
ATOM 1666 C CA . ALA A 1 212 ? 1.272 3.102 -6.414 1.00 98.31 212 ALA A CA 1
ATOM 1667 C C . ALA A 1 212 ? 0.289 3.340 -7.558 1.00 98.31 212 ALA A C 1
ATOM 1669 O O . ALA A 1 212 ? -0.608 2.525 -7.790 1.00 98.31 212 ALA A O 1
ATOM 1670 N N . VAL A 1 213 ? 0.498 4.404 -8.337 1.00 98.69 213 VAL A N 1
ATOM 1671 C CA . VAL A 1 213 ? -0.078 4.478 -9.685 1.00 98.69 213 VAL A CA 1
ATOM 1672 C C . VAL A 1 213 ? 0.821 3.680 -10.616 1.00 98.69 213 VAL A C 1
ATOM 1674 O O . VAL A 1 213 ? 1.925 4.111 -10.935 1.00 98.69 213 VAL A O 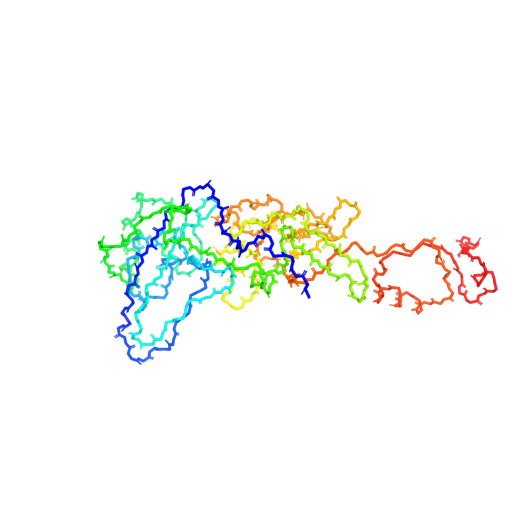1
ATOM 1677 N N . VAL A 1 214 ? 0.360 2.516 -11.050 1.00 98.75 214 VAL A N 1
ATOM 1678 C CA . VAL A 1 214 ? 1.071 1.669 -12.003 1.00 98.75 214 VAL A CA 1
ATOM 1679 C C . VAL A 1 214 ? 0.721 2.125 -13.412 1.00 98.75 214 VAL A C 1
ATOM 1681 O O . VAL A 1 214 ? -0.454 2.176 -13.773 1.00 98.75 214 VAL A O 1
ATOM 1684 N N . ILE A 1 215 ? 1.743 2.453 -14.201 1.00 98.62 215 ILE A N 1
ATOM 1685 C CA . ILE A 1 215 ? 1.623 2.623 -15.650 1.00 98.62 215 ILE A CA 1
ATOM 1686 C C . ILE A 1 215 ? 2.397 1.489 -16.300 1.00 98.62 215 ILE A C 1
ATOM 1688 O O . ILE A 1 215 ? 3.622 1.420 -16.208 1.00 98.62 215 ILE A O 1
ATOM 1692 N N . ASP A 1 216 ? 1.664 0.602 -16.956 1.00 98.69 216 ASP A N 1
ATOM 1693 C CA . ASP A 1 216 ? 2.213 -0.557 -17.636 1.00 98.69 216 ASP A CA 1
ATOM 1694 C C . ASP A 1 216 ? 1.438 -0.825 -18.933 1.00 98.69 216 ASP A C 1
ATOM 1696 O O . ASP A 1 216 ? 0.329 -0.326 -19.132 1.00 98.69 216 ASP A O 1
ATOM 1700 N N . TYR A 1 217 ? 2.002 -1.632 -19.832 1.00 98.44 217 TYR A N 1
ATOM 1701 C CA . TYR A 1 217 ? 1.302 -2.017 -21.059 1.00 98.44 217 TYR A CA 1
ATOM 1702 C C . TYR A 1 217 ? 0.004 -2.800 -20.779 1.00 98.44 217 TYR A C 1
ATOM 1704 O O . TYR A 1 217 ? -0.888 -2.820 -21.626 1.00 98.44 217 TYR A O 1
ATOM 1712 N N . THR A 1 218 ? -0.112 -3.442 -19.609 1.00 98.31 218 THR A N 1
ATOM 1713 C CA . THR A 1 218 ? -1.331 -4.143 -19.176 1.00 98.31 218 THR A CA 1
ATOM 1714 C C . THR A 1 218 ? -2.451 -3.214 -18.699 1.00 98.31 218 THR A C 1
ATOM 1716 O O . THR A 1 218 ? -3.586 -3.677 -18.575 1.00 98.31 218 THR A O 1
ATOM 1719 N N . GLY A 1 219 ? -2.163 -1.934 -18.440 1.00 98.44 219 GLY A N 1
ATOM 1720 C CA . GLY A 1 219 ? -3.148 -0.936 -18.019 1.00 98.44 219 GLY A CA 1
ATOM 1721 C C . GLY A 1 219 ? -2.579 0.141 -17.093 1.00 98.44 219 GLY A C 1
ATOM 1722 O O . GLY A 1 219 ? -1.412 0.106 -16.693 1.00 98.44 219 GLY A O 1
ATOM 1723 N N . ILE A 1 220 ? -3.437 1.098 -16.729 1.00 98.75 220 ILE A N 1
ATOM 1724 C CA . ILE A 1 220 ? -3.116 2.205 -15.816 1.00 98.75 220 ILE A CA 1
ATOM 1725 C C . ILE A 1 220 ? -4.028 2.114 -14.598 1.00 98.75 220 ILE A C 1
ATOM 1727 O O . ILE A 1 220 ? -5.222 2.395 -14.671 1.00 98.75 220 ILE A O 1
ATOM 1731 N N . TYR A 1 221 ? -3.484 1.726 -13.450 1.00 98.56 221 TYR A N 1
ATOM 1732 C CA . TYR A 1 221 ? -4.294 1.445 -12.266 1.00 98.56 221 TYR A CA 1
ATOM 1733 C C . TYR A 1 221 ? -3.569 1.778 -10.966 1.00 98.56 221 TYR A C 1
ATOM 1735 O O . TYR A 1 221 ? -2.356 1.953 -10.920 1.00 98.56 221 TYR A O 1
ATOM 1743 N N . LYS A 1 222 ? -4.337 1.873 -9.885 1.00 98.75 222 LYS A N 1
ATOM 1744 C CA . LYS A 1 222 ? -3.870 2.183 -8.537 1.00 98.75 222 LYS A CA 1
ATOM 1745 C C . LYS A 1 222 ? -3.881 0.923 -7.675 1.00 98.75 222 LYS A C 1
ATOM 1747 O O . LYS A 1 222 ? -4.912 0.260 -7.579 1.00 98.75 222 LYS A O 1
ATOM 1752 N N . ALA A 1 223 ? -2.746 0.575 -7.075 1.00 98.62 223 ALA A N 1
ATOM 1753 C CA . ALA A 1 223 ? -2.618 -0.617 -6.238 1.00 98.62 223 ALA A CA 1
ATOM 1754 C C . ALA A 1 223 ? -1.445 -0.516 -5.253 1.00 98.62 223 ALA A C 1
ATOM 1756 O O . ALA A 1 223 ? -0.543 0.298 -5.420 1.00 98.62 223 ALA A O 1
ATOM 1757 N N . ASP A 1 224 ? -1.427 -1.396 -4.259 1.00 98.88 224 ASP A N 1
ATOM 1758 C CA . ASP A 1 224 ? -0.207 -1.759 -3.547 1.00 98.88 224 ASP A CA 1
ATOM 1759 C C . ASP A 1 224 ? 0.542 -2.853 -4.336 1.00 98.88 224 ASP A C 1
ATOM 1761 O O . ASP A 1 224 ? -0.072 -3.667 -5.037 1.00 98.88 224 ASP A O 1
ATOM 1765 N N . ILE A 1 225 ? 1.868 -2.913 -4.198 1.00 98.88 225 ILE A N 1
ATOM 1766 C CA . ILE A 1 225 ? 2.725 -3.928 -4.830 1.00 98.88 225 ILE A CA 1
ATOM 1767 C C . ILE A 1 225 ? 3.450 -4.708 -3.737 1.00 98.88 225 ILE A C 1
ATOM 1769 O O . ILE A 1 225 ? 4.171 -4.131 -2.924 1.00 98.88 225 ILE A O 1
ATOM 1773 N N . GLY A 1 226 ? 3.257 -6.024 -3.713 1.00 98.81 226 GLY A N 1
ATOM 1774 C CA . GLY A 1 226 ? 3.905 -6.918 -2.762 1.00 98.81 226 GLY A CA 1
ATOM 1775 C C . GLY A 1 226 ? 5.159 -7.554 -3.348 1.00 98.81 226 GLY A C 1
ATOM 1776 O O . GLY A 1 226 ? 5.097 -8.175 -4.411 1.00 98.81 226 GLY A O 1
ATOM 1777 N N . ILE A 1 227 ? 6.277 -7.440 -2.631 1.00 98.88 227 ILE A N 1
ATOM 1778 C CA . ILE A 1 227 ? 7.565 -8.033 -2.993 1.00 98.88 227 ILE A CA 1
ATOM 1779 C C . ILE A 1 227 ? 7.944 -9.098 -1.965 1.00 98.88 227 ILE A C 1
ATOM 1781 O O . ILE A 1 227 ? 7.863 -8.873 -0.754 1.00 98.88 227 ILE A O 1
ATOM 1785 N N . LYS A 1 228 ? 8.379 -10.258 -2.461 1.00 98.50 228 LYS A N 1
ATOM 1786 C CA . LYS A 1 228 ? 8.956 -11.327 -1.646 1.00 98.50 228 LYS A CA 1
ATOM 1787 C C . LYS A 1 228 ? 10.007 -12.108 -2.428 1.00 98.50 228 LYS A C 1
ATOM 1789 O O . LYS A 1 228 ? 9.808 -12.415 -3.601 1.00 98.50 228 LYS A O 1
ATOM 1794 N N . GLY A 1 229 ? 11.138 -12.409 -1.794 1.00 97.69 229 GLY A N 1
ATOM 1795 C CA . GLY A 1 229 ? 12.260 -13.118 -2.409 1.00 97.69 229 GLY A CA 1
ATOM 1796 C C . GLY A 1 229 ? 12.859 -12.391 -3.617 1.00 97.69 229 GLY A C 1
ATOM 1797 O O . GLY A 1 229 ? 13.385 -13.043 -4.512 1.00 97.69 229 GLY A O 1
ATOM 1798 N N . GLY A 1 230 ? 12.731 -11.061 -3.681 1.00 97.62 230 GLY A N 1
ATOM 1799 C CA . GLY A 1 230 ? 13.161 -10.250 -4.827 1.00 97.62 230 GLY A CA 1
ATOM 1800 C C . GLY A 1 230 ? 12.193 -10.229 -6.018 1.00 97.62 230 GLY A C 1
ATOM 1801 O O . GLY A 1 230 ? 12.514 -9.622 -7.036 1.00 97.62 230 GLY A O 1
ATOM 1802 N N . PHE A 1 231 ? 11.010 -10.844 -5.909 1.00 98.56 231 PHE A N 1
ATOM 1803 C CA . PHE A 1 231 ? 10.004 -10.884 -6.974 1.00 98.56 231 PHE A CA 1
ATOM 1804 C C . PHE A 1 231 ? 8.720 -10.157 -6.575 1.00 98.56 231 PHE A C 1
ATOM 1806 O O . PHE A 1 231 ? 8.338 -10.140 -5.405 1.00 98.56 231 PHE A O 1
ATOM 1813 N N . ILE A 1 232 ? 8.013 -9.615 -7.569 1.00 98.69 232 ILE A N 1
ATOM 1814 C CA . ILE A 1 232 ? 6.632 -9.153 -7.401 1.00 98.69 232 ILE A CA 1
ATOM 1815 C C . ILE A 1 232 ? 5.745 -10.393 -7.241 1.00 98.69 232 ILE A C 1
ATOM 1817 O O . ILE A 1 232 ? 5.602 -11.177 -8.178 1.00 98.69 232 ILE A O 1
ATOM 1821 N N . VAL A 1 233 ? 5.153 -10.578 -6.060 1.00 98.44 233 VAL A N 1
ATOM 1822 C CA . VAL A 1 233 ? 4.320 -11.757 -5.749 1.00 98.44 233 VAL A CA 1
ATOM 1823 C C . VAL A 1 233 ? 2.823 -11.495 -5.861 1.00 98.44 233 VAL A C 1
ATOM 1825 O O . VAL A 1 233 ? 2.045 -12.438 -6.014 1.00 98.44 233 VAL A O 1
ATOM 1828 N N . ALA A 1 234 ? 2.408 -10.230 -5.778 1.00 98.38 234 ALA A N 1
ATOM 1829 C CA . ALA A 1 234 ? 1.027 -9.809 -5.976 1.00 98.38 234 ALA A CA 1
ATOM 1830 C C . ALA A 1 234 ? 0.931 -8.290 -6.180 1.00 98.38 234 ALA A C 1
ATOM 1832 O O . ALA A 1 234 ? 1.755 -7.525 -5.678 1.00 98.38 234 ALA A O 1
ATOM 1833 N N . ILE A 1 235 ? -0.117 -7.870 -6.887 1.00 98.62 235 ILE A N 1
ATOM 1834 C CA . ILE A 1 235 ? -0.503 -6.472 -7.090 1.00 98.62 235 ILE A CA 1
ATOM 1835 C C . ILE A 1 235 ? -1.987 -6.366 -6.739 1.00 98.62 235 ILE A C 1
ATOM 1837 O O . ILE A 1 235 ? -2.807 -7.118 -7.273 1.00 98.62 235 ILE A O 1
ATOM 1841 N N . GLY A 1 236 ? -2.342 -5.484 -5.809 1.00 98.31 236 GLY A N 1
ATOM 1842 C CA . GLY A 1 236 ? -3.699 -5.430 -5.275 1.00 98.31 236 GLY A CA 1
ATOM 1843 C C . GLY A 1 236 ? -3.807 -4.595 -4.008 1.00 98.31 236 GLY A C 1
ATOM 1844 O O . GLY A 1 236 ? -3.202 -3.535 -3.920 1.00 98.31 236 GLY A O 1
ATOM 1845 N N . LYS A 1 237 ? -4.593 -5.061 -3.034 1.00 98.50 237 LYS A N 1
ATOM 1846 C CA . LYS A 1 237 ? -4.748 -4.405 -1.729 1.00 98.50 237 LYS A CA 1
ATOM 1847 C C . LYS A 1 237 ? -3.943 -5.154 -0.677 1.00 98.50 237 LYS A C 1
ATOM 1849 O O . LYS A 1 237 ? -4.228 -6.321 -0.392 1.00 98.50 237 LYS A O 1
ATOM 1854 N N . ALA A 1 238 ? -2.959 -4.477 -0.098 1.00 98.81 238 ALA A N 1
ATOM 1855 C CA . ALA A 1 238 ? -2.142 -5.001 0.986 1.00 98.81 238 ALA A CA 1
ATOM 1856 C C . ALA A 1 238 ? -2.743 -4.672 2.362 1.00 98.81 238 ALA A C 1
ATOM 1858 O O . ALA A 1 238 ? -3.773 -4.001 2.483 1.00 98.81 238 ALA A O 1
ATOM 1859 N N . GLY A 1 239 ? -2.103 -5.162 3.421 1.00 98.62 239 GLY A N 1
ATOM 1860 C CA . GLY A 1 239 ? -2.374 -4.755 4.799 1.00 98.62 239 GLY A CA 1
ATOM 1861 C C . GLY A 1 239 ? -2.588 -5.942 5.725 1.00 98.62 239 GLY A C 1
ATOM 1862 O O . GLY A 1 239 ? -1.912 -6.963 5.603 1.00 98.62 239 GLY A O 1
ATOM 1863 N N . ASN A 1 240 ? -3.530 -5.803 6.655 1.00 98.62 240 ASN A N 1
ATOM 1864 C CA . ASN A 1 240 ? -3.814 -6.815 7.663 1.00 98.62 240 ASN A CA 1
ATOM 1865 C C . ASN A 1 240 ? -5.223 -7.409 7.479 1.00 98.62 240 ASN A C 1
ATOM 1867 O O . ASN A 1 240 ? -6.207 -6.709 7.744 1.00 98.62 240 ASN A O 1
ATOM 1871 N N . PRO A 1 241 ? -5.347 -8.691 7.088 1.00 98.25 241 PRO A N 1
ATOM 1872 C CA . PRO A 1 241 ? -6.645 -9.334 6.888 1.00 98.25 241 PRO A CA 1
ATOM 1873 C C . PRO A 1 241 ? -7.454 -9.494 8.185 1.00 98.25 241 PRO A C 1
ATOM 1875 O O . PRO A 1 241 ? -8.649 -9.764 8.120 1.00 98.25 241 PRO A O 1
ATOM 1878 N N . ASP A 1 242 ? -6.855 -9.301 9.363 1.00 98.25 242 ASP A N 1
ATOM 1879 C CA . ASP A 1 242 ? -7.583 -9.347 10.635 1.00 98.25 242 ASP A CA 1
ATOM 1880 C C . ASP A 1 242 ? -8.487 -8.132 10.863 1.00 98.25 242 ASP A C 1
ATOM 1882 O O . ASP A 1 242 ? -9.458 -8.234 11.616 1.00 98.25 242 ASP A O 1
ATOM 1886 N N . VAL A 1 243 ? -8.177 -6.992 10.235 1.00 97.88 243 VAL A N 1
ATOM 1887 C CA . VAL A 1 243 ? -8.855 -5.713 10.515 1.00 97.88 243 VAL A CA 1
ATOM 1888 C C . VAL A 1 243 ? -9.269 -4.936 9.262 1.00 97.88 243 VAL A C 1
ATOM 1890 O O . VAL A 1 243 ? -9.960 -3.924 9.393 1.00 97.88 243 VAL A O 1
ATOM 1893 N N . MET A 1 244 ? -8.856 -5.381 8.071 1.00 98.12 244 MET A N 1
ATOM 1894 C CA . MET A 1 244 ? -9.136 -4.741 6.781 1.00 98.12 244 MET A CA 1
ATOM 1895 C C . MET A 1 244 ? -9.820 -5.711 5.821 1.00 98.12 244 MET A C 1
ATOM 1897 O O . MET A 1 244 ? -9.441 -6.878 5.716 1.00 98.12 244 MET A O 1
ATOM 1901 N N . ASP A 1 245 ? -10.786 -5.203 5.060 1.00 95.31 245 ASP A N 1
ATOM 1902 C CA . ASP A 1 245 ? -11.434 -5.976 4.001 1.00 95.31 245 ASP A CA 1
ATOM 1903 C C . ASP A 1 245 ? -10.564 -6.048 2.737 1.00 95.31 245 ASP A C 1
ATOM 1905 O O . ASP A 1 245 ? -9.781 -5.148 2.438 1.00 95.31 245 ASP A O 1
ATOM 1909 N N . GLY A 1 246 ? -10.737 -7.115 1.953 1.00 95.88 246 GLY A N 1
ATOM 1910 C CA . GLY A 1 246 ? -10.183 -7.217 0.598 1.00 95.88 246 GLY A CA 1
ATOM 1911 C C . GLY A 1 246 ? -8.666 -7.401 0.513 1.00 95.88 246 GLY A C 1
ATOM 1912 O O . GLY A 1 246 ? -8.127 -7.324 -0.588 1.00 95.88 246 GLY A O 1
ATOM 1913 N N . VAL A 1 247 ? -7.974 -7.634 1.637 1.00 98.12 247 VAL A N 1
ATOM 1914 C CA . VAL A 1 247 ? -6.527 -7.900 1.637 1.00 98.12 247 VAL A CA 1
ATOM 1915 C C . VAL A 1 247 ? -6.250 -9.172 0.842 1.00 98.12 247 VAL A C 1
ATOM 1917 O O . VAL A 1 247 ? -6.805 -10.232 1.134 1.00 98.12 247 VAL A O 1
ATOM 1920 N N . HIS A 1 248 ? -5.398 -9.066 -0.176 1.00 97.62 248 HIS A N 1
ATOM 1921 C CA . HIS A 1 248 ? -5.012 -10.215 -0.985 1.00 97.62 248 HIS A CA 1
ATOM 1922 C C . HIS A 1 248 ? -4.200 -11.208 -0.135 1.00 97.62 248 HIS A C 1
ATOM 1924 O O . HIS A 1 248 ? -3.347 -10.805 0.655 1.00 97.62 248 HIS A O 1
ATOM 1930 N N . CYS A 1 249 ? -4.425 -12.515 -0.309 1.00 95.12 249 CYS A N 1
ATOM 1931 C CA . CYS A 1 249 ? -3.827 -13.557 0.540 1.00 95.12 249 CYS A CA 1
ATOM 1932 C C . CYS A 1 249 ? -2.286 -13.556 0.548 1.00 95.12 249 CYS A C 1
ATOM 1934 O O . CYS A 1 249 ? -1.685 -13.903 1.558 1.00 95.12 249 CYS A O 1
ATOM 1936 N N . ASN A 1 250 ? -1.664 -13.110 -0.547 1.00 97.38 250 ASN A N 1
ATOM 1937 C CA . ASN A 1 250 ? -0.209 -12.959 -0.683 1.00 97.38 250 ASN A CA 1
ATOM 1938 C C . ASN A 1 250 ? 0.291 -11.523 -0.425 1.00 97.38 250 ASN A C 1
ATOM 1940 O O . ASN A 1 250 ? 1.381 -11.178 -0.864 1.00 97.38 250 ASN A O 1
ATOM 1944 N N . MET A 1 251 ? -0.510 -10.655 0.203 1.00 98.44 251 MET A N 1
ATOM 1945 C CA . MET A 1 251 ? -0.164 -9.241 0.439 1.00 98.44 251 MET A CA 1
ATOM 1946 C C . MET A 1 251 ? -0.304 -8.830 1.908 1.00 98.44 251 MET A C 1
ATOM 1948 O O . MET A 1 251 ? -0.664 -7.694 2.228 1.00 98.44 251 MET A O 1
ATOM 1952 N N . ILE A 1 252 ? -0.028 -9.769 2.811 1.00 98.75 252 ILE A N 1
ATOM 1953 C CA . ILE A 1 252 ? -0.033 -9.506 4.247 1.00 98.75 252 ILE A CA 1
ATOM 1954 C C . ILE A 1 252 ? 1.202 -8.671 4.597 1.00 98.75 252 ILE A C 1
ATOM 1956 O O . ILE A 1 252 ? 2.336 -9.086 4.351 1.00 98.75 252 ILE A O 1
ATOM 1960 N N . VAL A 1 253 ? 0.975 -7.505 5.198 1.00 98.75 253 VAL A N 1
ATOM 1961 C CA . VAL A 1 253 ? 2.037 -6.667 5.768 1.00 98.75 253 VAL A CA 1
ATOM 1962 C C . VAL A 1 253 ? 2.287 -7.150 7.188 1.00 98.75 253 VAL A C 1
ATOM 1964 O O . VAL A 1 253 ? 1.448 -6.944 8.058 1.00 98.75 253 VAL A O 1
ATOM 1967 N N . GLY A 1 254 ? 3.401 -7.834 7.420 1.00 98.12 254 GLY A N 1
ATOM 1968 C CA . GLY A 1 254 ? 3.767 -8.396 8.717 1.00 98.12 254 GLY A CA 1
ATOM 1969 C C . GLY A 1 254 ? 4.818 -7.575 9.457 1.00 98.12 254 GLY A C 1
ATOM 1970 O O . GLY A 1 254 ? 5.259 -6.524 9.005 1.00 98.12 254 GLY A O 1
ATOM 1971 N N . VAL A 1 255 ? 5.261 -8.095 10.602 1.00 96.31 255 VAL A N 1
ATOM 1972 C CA . VAL A 1 255 ? 6.298 -7.467 11.446 1.00 96.31 255 VAL A CA 1
ATOM 1973 C C . VAL A 1 255 ? 7.675 -7.351 10.778 1.00 96.31 255 VAL A C 1
ATOM 1975 O O . VAL A 1 255 ? 8.468 -6.514 11.191 1.00 96.31 255 VAL A O 1
ATOM 1978 N N . ASN A 1 256 ? 7.942 -8.163 9.749 1.00 96.81 256 ASN A N 1
ATOM 1979 C CA . ASN A 1 256 ? 9.204 -8.179 9.000 1.00 96.81 256 ASN A CA 1
ATOM 1980 C C . ASN A 1 256 ? 9.087 -7.500 7.621 1.00 96.81 256 ASN A C 1
ATOM 1982 O O . ASN A 1 256 ? 9.984 -7.646 6.798 1.00 96.81 256 ASN A O 1
ATOM 1986 N N . THR A 1 257 ? 7.978 -6.812 7.343 1.00 98.75 257 THR A N 1
ATOM 1987 C CA . THR A 1 257 ? 7.727 -6.185 6.042 1.00 98.75 257 THR A CA 1
ATOM 1988 C C . THR A 1 257 ? 8.234 -4.744 6.034 1.00 98.75 257 THR A C 1
ATOM 1990 O O . THR A 1 257 ? 7.766 -3.921 6.818 1.00 98.75 257 THR A O 1
ATOM 1993 N N . GLU A 1 258 ? 9.142 -4.421 5.115 1.00 98.69 258 GLU A N 1
ATOM 1994 C CA . GLU A 1 258 ? 9.551 -3.042 4.823 1.00 98.69 258 GLU A CA 1
ATOM 1995 C C . GLU A 1 258 ? 8.475 -2.300 4.011 1.00 98.69 258 GLU A C 1
ATOM 1997 O O . GLU A 1 258 ? 7.684 -2.913 3.289 1.00 98.69 258 GLU A O 1
ATOM 2002 N N . VAL A 1 259 ? 8.443 -0.969 4.101 1.00 98.75 259 VAL A N 1
ATOM 2003 C CA . VAL A 1 259 ? 7.488 -0.125 3.379 1.00 98.75 259 VAL A CA 1
ATOM 2004 C C . VAL A 1 259 ? 8.194 0.895 2.489 1.00 98.75 259 VAL A C 1
ATOM 2006 O O . VAL A 1 259 ? 8.984 1.713 2.951 1.00 98.75 259 VAL A O 1
ATOM 2009 N N . ILE A 1 260 ? 7.808 0.925 1.214 1.00 98.75 260 ILE A N 1
ATOM 2010 C CA . ILE A 1 260 ? 8.128 2.006 0.278 1.00 98.75 260 ILE A CA 1
ATOM 2011 C C . ILE A 1 260 ? 6.844 2.802 0.025 1.00 98.75 260 ILE A C 1
ATOM 2013 O O . ILE A 1 260 ? 5.875 2.288 -0.531 1.00 98.75 260 ILE A O 1
ATOM 2017 N N . ALA A 1 261 ? 6.824 4.067 0.439 1.00 98.12 261 ALA A N 1
ATOM 2018 C CA . ALA A 1 261 ? 5.680 4.950 0.229 1.00 98.12 261 ALA A CA 1
ATOM 2019 C C . ALA A 1 261 ? 5.665 5.477 -1.214 1.00 98.12 261 ALA A C 1
ATOM 2021 O O . ALA A 1 261 ? 6.620 6.127 -1.639 1.00 98.12 261 ALA A O 1
ATOM 2022 N N . SER A 1 262 ? 4.586 5.216 -1.956 1.00 97.75 262 SER A N 1
ATOM 2023 C CA . SER A 1 262 ? 4.422 5.680 -3.342 1.00 97.75 262 SER A CA 1
ATOM 2024 C C . SER A 1 262 ? 3.123 6.450 -3.583 1.00 97.75 262 SER A C 1
ATOM 2026 O O . SER A 1 262 ? 2.782 6.741 -4.728 1.00 97.75 262 SER A O 1
ATOM 2028 N N . GLU A 1 263 ? 2.419 6.847 -2.518 1.00 96.75 263 GLU A N 1
ATOM 2029 C CA . GLU A 1 263 ? 1.314 7.799 -2.616 1.00 96.75 263 GLU A CA 1
ATOM 2030 C C . GLU A 1 263 ? 1.731 9.064 -3.394 1.00 96.75 263 GLU A C 1
ATOM 2032 O O . GLU A 1 263 ? 2.625 9.812 -3.001 1.00 96.75 263 GLU A O 1
ATOM 2037 N N . GLY A 1 264 ? 1.075 9.295 -4.536 1.00 94.81 264 GLY A N 1
ATOM 2038 C CA . GLY A 1 264 ? 1.374 10.416 -5.435 1.00 94.81 264 GLY A CA 1
ATOM 2039 C C . GLY A 1 264 ? 2.521 10.175 -6.425 1.00 94.81 264 GLY A C 1
ATOM 2040 O O . GLY A 1 264 ? 2.844 11.081 -7.192 1.00 94.81 264 GLY A O 1
ATOM 2041 N N . MET A 1 265 ? 3.109 8.977 -6.450 1.00 97.94 265 MET A N 1
ATOM 2042 C CA . MET A 1 265 ? 4.134 8.573 -7.414 1.00 97.94 265 MET A CA 1
ATOM 2043 C C . MET A 1 265 ? 3.567 7.653 -8.501 1.00 97.94 265 MET A C 1
ATOM 2045 O O . MET A 1 265 ? 2.574 6.949 -8.302 1.00 97.94 265 MET A O 1
ATOM 2049 N N . ILE A 1 266 ? 4.235 7.656 -9.655 1.00 98.50 266 ILE A N 1
ATOM 2050 C CA . ILE A 1 266 ? 4.023 6.687 -10.731 1.00 98.50 266 ILE A CA 1
ATOM 2051 C C . ILE A 1 266 ? 5.101 5.610 -10.623 1.00 98.50 266 ILE A C 1
ATOM 2053 O O . ILE A 1 266 ? 6.278 5.925 -10.450 1.00 98.50 266 ILE A O 1
ATOM 2057 N N . ILE A 1 267 ? 4.699 4.353 -10.772 1.00 98.19 267 ILE A N 1
ATOM 2058 C CA . ILE A 1 267 ? 5.582 3.195 -10.856 1.00 98.19 267 ILE A CA 1
ATOM 2059 C C . ILE A 1 267 ? 5.452 2.575 -12.242 1.00 98.19 267 ILE A C 1
ATOM 2061 O O . ILE A 1 267 ? 4.355 2.435 -12.781 1.00 98.19 267 ILE A O 1
ATOM 2065 N N . THR A 1 268 ? 6.595 2.199 -12.803 1.00 98.69 268 THR A N 1
ATOM 2066 C CA . THR A 1 268 ? 6.715 1.521 -14.095 1.00 98.69 268 THR A CA 1
ATOM 2067 C C . THR A 1 268 ? 7.652 0.327 -13.945 1.00 98.69 268 THR A C 1
ATOM 2069 O O . THR A 1 268 ? 8.411 0.244 -12.974 1.00 98.69 268 THR A O 1
ATOM 2072 N N . ALA A 1 269 ? 7.604 -0.608 -14.891 1.00 98.69 269 ALA A N 1
ATOM 2073 C CA . ALA A 1 269 ? 8.682 -1.578 -15.031 1.00 98.69 269 ALA A CA 1
ATOM 2074 C C . ALA A 1 269 ? 9.996 -0.855 -15.378 1.00 98.69 269 ALA A C 1
ATOM 2076 O O . ALA A 1 269 ? 9.986 0.187 -16.034 1.00 98.69 269 ALA A O 1
ATOM 2077 N N . GLY A 1 270 ? 11.129 -1.421 -14.962 1.00 98.69 270 GLY A N 1
ATOM 2078 C CA . GLY A 1 270 ? 12.429 -0.893 -15.367 1.00 98.69 270 GLY A CA 1
ATOM 2079 C C . GLY A 1 270 ? 12.626 -1.000 -16.881 1.00 98.69 270 GLY A C 1
ATOM 2080 O O . GLY A 1 270 ? 12.198 -1.972 -17.507 1.00 98.69 270 GLY A O 1
ATOM 2081 N N . GLY A 1 271 ? 13.266 0.009 -17.469 1.00 98.56 271 GLY A N 1
ATOM 2082 C CA . GLY A 1 271 ? 13.542 0.048 -18.899 1.00 98.56 271 GLY A CA 1
ATOM 2083 C C . GLY A 1 271 ? 14.419 -1.124 -19.341 1.00 98.56 271 GLY A C 1
ATOM 2084 O O . GLY A 1 271 ? 15.339 -1.537 -18.629 1.00 98.56 271 GLY A O 1
ATOM 2085 N N . ILE A 1 272 ? 14.140 -1.641 -20.536 1.00 98.75 272 ILE A N 1
ATOM 2086 C CA . ILE A 1 272 ? 14.940 -2.674 -21.197 1.00 98.75 272 ILE A CA 1
ATOM 2087 C C . ILE A 1 272 ? 15.506 -2.060 -22.473 1.00 98.75 272 ILE A C 1
ATOM 2089 O O . ILE A 1 272 ? 14.758 -1.819 -23.421 1.00 98.75 272 ILE A O 1
ATOM 2093 N N . ASP A 1 273 ? 16.815 -1.821 -22.498 1.00 98.69 273 ASP A N 1
ATOM 2094 C CA . ASP A 1 273 ? 17.514 -1.392 -23.708 1.00 98.69 273 ASP A CA 1
ATOM 2095 C C . ASP A 1 273 ? 18.154 -2.609 -24.377 1.00 98.69 273 ASP A C 1
ATOM 2097 O O . ASP A 1 273 ? 18.996 -3.293 -23.791 1.00 98.69 273 ASP A O 1
ATOM 2101 N N . CYS A 1 274 ? 17.716 -2.901 -25.600 1.00 98.56 274 CYS A N 1
ATOM 2102 C CA . CYS A 1 274 ? 18.161 -4.051 -26.375 1.00 98.56 274 CYS A CA 1
ATOM 2103 C C . CYS A 1 274 ? 19.101 -3.713 -27.537 1.00 98.56 274 CYS A C 1
ATOM 2105 O O . CYS A 1 274 ? 19.372 -4.580 -28.373 1.00 98.56 274 CYS A O 1
ATOM 2107 N N . HIS A 1 275 ? 19.608 -2.479 -27.593 1.00 98.75 275 HIS A N 1
ATOM 2108 C CA . HIS A 1 275 ? 20.581 -2.041 -28.591 1.00 98.75 275 HIS A CA 1
ATOM 2109 C C . HIS A 1 275 ? 21.778 -1.355 -27.923 1.00 98.75 275 HIS A C 1
ATOM 2111 O O . HIS A 1 275 ? 22.164 -0.238 -28.264 1.00 98.75 275 HIS A O 1
ATOM 2117 N N . VAL A 1 276 ? 22.393 -2.033 -26.954 1.00 98.69 276 VAL A N 1
ATOM 2118 C CA . VAL A 1 276 ? 23.476 -1.439 -26.164 1.00 98.69 276 VAL A CA 1
ATOM 2119 C C . VAL A 1 276 ? 24.839 -1.734 -26.784 1.00 98.69 276 VAL A C 1
ATOM 2121 O O . VAL A 1 276 ? 25.210 -2.884 -27.025 1.00 98.69 276 VAL A O 1
ATOM 2124 N N . HIS A 1 277 ? 25.633 -0.689 -26.991 1.00 98.69 277 HIS A N 1
ATOM 2125 C CA . HIS A 1 277 ? 27.051 -0.820 -27.311 1.00 98.69 277 HIS A CA 1
ATOM 2126 C C . HIS A 1 277 ? 27.868 -0.725 -26.020 1.00 98.69 277 HIS A C 1
ATOM 2128 O O . HIS A 1 277 ? 27.938 0.344 -25.413 1.00 98.69 277 HIS A O 1
ATOM 2134 N N . PHE A 1 278 ? 28.526 -1.810 -25.600 1.00 98.56 278 PHE A N 1
ATOM 2135 C CA . PHE A 1 278 ? 29.331 -1.829 -24.367 1.00 98.56 278 PHE A CA 1
ATOM 2136 C C . PHE A 1 278 ? 30.714 -1.176 -24.563 1.00 98.56 278 PHE A C 1
ATOM 2138 O O . PHE A 1 278 ? 31.756 -1.831 -24.502 1.00 98.56 278 PHE A O 1
ATOM 2145 N N . ILE A 1 279 ? 30.711 0.133 -24.837 1.00 98.69 279 ILE A N 1
ATOM 2146 C CA . ILE A 1 279 ? 31.902 0.952 -25.121 1.00 98.69 279 ILE A CA 1
ATOM 2147 C C . ILE A 1 279 ? 32.711 1.224 -23.849 1.00 98.69 279 ILE A C 1
ATOM 2149 O O . ILE A 1 279 ? 33.942 1.200 -23.873 1.00 98.69 279 ILE A O 1
ATOM 2153 N N . CYS A 1 280 ? 32.037 1.505 -22.737 1.00 98.50 280 CYS A N 1
ATOM 2154 C CA . CYS A 1 280 ? 32.664 1.807 -21.456 1.00 98.50 280 CYS A CA 1
ATOM 2155 C C . CYS A 1 280 ? 31.725 1.434 -20.296 1.00 98.50 280 CYS A C 1
ATOM 2157 O O . CYS A 1 280 ? 30.515 1.386 -20.493 1.00 98.50 280 CYS A O 1
ATOM 2159 N N . PRO A 1 281 ? 32.234 1.162 -19.084 1.00 98.31 281 PRO A N 1
ATOM 2160 C CA . PRO A 1 281 ? 31.385 0.791 -17.949 1.00 98.31 281 PRO A CA 1
ATOM 2161 C C . PRO A 1 281 ? 30.502 1.939 -17.431 1.00 98.31 281 PRO A C 1
ATOM 2163 O O . PRO A 1 281 ? 29.449 1.675 -16.863 1.00 98.31 281 PRO A O 1
ATOM 2166 N N . GLN A 1 282 ? 30.884 3.201 -17.651 1.00 98.50 282 GLN A N 1
ATOM 2167 C CA . GLN A 1 282 ? 30.150 4.373 -17.151 1.00 98.50 282 GLN A CA 1
ATOM 2168 C C . GLN A 1 282 ? 28.722 4.459 -17.707 1.00 98.50 282 GLN A C 1
ATOM 2170 O O . GLN A 1 282 ? 27.828 4.937 -17.017 1.00 98.50 282 GLN A O 1
ATOM 2175 N N . LEU A 1 283 ? 28.477 3.944 -18.920 1.00 98.12 283 LEU A N 1
ATOM 2176 C CA . LEU A 1 283 ? 27.128 3.923 -19.495 1.00 98.12 283 LEU A CA 1
ATOM 2177 C C . LEU A 1 283 ? 26.134 3.122 -18.644 1.00 98.12 283 LEU A C 1
ATOM 2179 O O . LEU A 1 283 ? 24.938 3.380 -18.720 1.00 98.12 283 LEU A O 1
ATOM 2183 N N . ALA A 1 284 ? 26.605 2.166 -17.833 1.00 98.06 284 ALA A N 1
ATOM 2184 C CA . ALA A 1 284 ? 25.736 1.405 -16.943 1.00 98.06 284 ALA A CA 1
ATOM 2185 C C . ALA A 1 284 ? 25.159 2.284 -15.820 1.00 98.06 284 ALA A C 1
ATOM 2187 O O . ALA A 1 284 ? 24.002 2.103 -15.449 1.00 98.06 284 ALA A O 1
ATOM 2188 N N . GLU A 1 285 ? 25.933 3.254 -15.316 1.00 98.31 285 GLU A N 1
ATOM 2189 C CA . GLU A 1 285 ? 25.470 4.215 -14.306 1.00 98.31 285 GLU A CA 1
ATOM 2190 C C . GLU A 1 285 ? 24.423 5.170 -14.896 1.00 98.31 285 GLU A C 1
ATOM 2192 O O . GLU A 1 285 ? 23.377 5.390 -14.289 1.00 98.31 285 GLU A O 1
ATOM 2197 N N . GLU A 1 286 ? 24.646 5.659 -16.118 1.00 98.44 286 GLU A N 1
ATOM 2198 C CA . GLU A 1 286 ? 23.678 6.505 -16.834 1.00 98.44 286 GLU A CA 1
ATOM 2199 C C . GLU A 1 286 ? 22.386 5.743 -17.180 1.00 98.44 286 GLU A C 1
ATOM 2201 O O . GLU A 1 286 ? 21.274 6.271 -17.066 1.00 98.44 286 GLU A O 1
ATOM 2206 N N . ALA A 1 287 ? 22.509 4.467 -17.558 1.00 98.56 287 ALA A N 1
ATOM 2207 C CA . ALA A 1 287 ? 21.366 3.605 -17.824 1.00 98.56 287 ALA A CA 1
ATOM 2208 C C . ALA A 1 287 ? 20.494 3.438 -16.571 1.00 98.56 287 ALA A C 1
ATOM 2210 O O . ALA A 1 287 ? 19.301 3.741 -16.607 1.00 98.56 287 ALA A O 1
ATOM 2211 N N . ILE A 1 288 ? 21.076 3.036 -15.437 1.00 98.56 288 ILE A N 1
ATOM 2212 C CA . ILE A 1 288 ? 20.284 2.844 -14.216 1.00 98.56 288 ILE A CA 1
ATOM 2213 C C . ILE A 1 288 ? 19.734 4.165 -13.665 1.00 98.56 288 ILE A C 1
ATOM 2215 O O . ILE A 1 288 ? 18.595 4.195 -13.199 1.00 98.56 288 ILE A O 1
ATOM 2219 N N . ALA A 1 289 ? 20.477 5.273 -13.784 1.00 98.50 289 ALA A N 1
ATOM 2220 C CA . ALA A 1 289 ? 20.019 6.599 -13.364 1.00 98.50 289 ALA A CA 1
ATOM 2221 C C . ALA A 1 289 ? 18.819 7.108 -14.183 1.00 98.50 289 ALA A C 1
ATOM 2223 O O . ALA A 1 289 ? 17.978 7.835 -13.654 1.00 98.50 289 ALA A O 1
ATOM 2224 N N . SER A 1 290 ? 18.707 6.699 -15.450 1.00 98.38 290 SER A N 1
ATOM 2225 C CA . SER A 1 290 ? 17.558 7.000 -16.316 1.00 98.38 290 SER A CA 1
ATOM 2226 C C . SER A 1 290 ? 16.400 5.999 -16.189 1.00 98.38 290 SER A C 1
ATOM 2228 O O . SER A 1 290 ? 15.363 6.177 -16.826 1.00 98.38 290 SER A O 1
ATOM 2230 N N . GLY A 1 291 ? 16.540 4.975 -15.337 1.00 98.31 291 GLY A N 1
ATOM 2231 C CA . GLY A 1 291 ? 15.509 3.970 -15.071 1.00 98.31 291 GLY A CA 1
ATOM 2232 C C . GLY A 1 291 ? 15.609 2.699 -15.921 1.00 98.31 291 GLY A C 1
ATOM 2233 O O . GLY A 1 291 ? 14.691 1.880 -15.884 1.00 98.31 291 GLY A O 1
ATOM 2234 N N . ILE A 1 292 ? 16.698 2.497 -16.670 1.00 98.81 292 ILE A N 1
ATOM 2235 C CA . ILE A 1 292 ? 16.971 1.252 -17.402 1.00 98.81 292 ILE A CA 1
ATOM 2236 C C . ILE A 1 292 ? 17.577 0.230 -16.438 1.00 98.81 292 ILE A C 1
ATOM 2238 O O . ILE A 1 292 ? 18.623 0.461 -15.839 1.00 98.81 292 ILE A O 1
ATOM 2242 N N . THR A 1 293 ? 16.944 -0.932 -16.308 1.00 98.69 293 THR A N 1
ATOM 2243 C CA . THR A 1 293 ? 17.392 -2.003 -15.401 1.00 98.69 293 THR A CA 1
ATOM 2244 C C . THR A 1 293 ? 17.914 -3.233 -16.138 1.00 98.69 293 THR A C 1
ATOM 2246 O O . THR A 1 293 ? 18.461 -4.133 -15.504 1.00 98.69 293 THR A O 1
ATOM 2249 N N . THR A 1 294 ? 17.764 -3.290 -17.466 1.00 98.81 294 THR A N 1
ATOM 2250 C CA . THR A 1 294 ? 18.248 -4.396 -18.304 1.00 98.81 294 THR A CA 1
ATOM 2251 C C . THR A 1 294 ? 18.953 -3.863 -19.547 1.00 98.81 294 THR A C 1
ATOM 2253 O O . THR A 1 294 ? 18.382 -3.064 -20.287 1.00 98.81 294 THR A O 1
ATOM 2256 N N . LEU A 1 295 ? 20.172 -4.348 -19.795 1.00 98.69 295 LEU A N 1
ATOM 2257 C CA . LEU A 1 295 ? 20.982 -4.020 -20.969 1.00 98.69 295 LEU A CA 1
ATOM 2258 C C . LEU A 1 295 ? 21.236 -5.289 -21.788 1.00 98.69 295 LEU A C 1
ATOM 2260 O O . LEU A 1 295 ? 21.805 -6.255 -21.279 1.00 98.69 295 LEU A O 1
ATOM 2264 N N . VAL A 1 296 ? 20.843 -5.279 -23.061 1.00 98.75 296 VAL A N 1
ATOM 2265 C CA . VAL A 1 296 ? 21.136 -6.337 -24.035 1.00 98.75 296 VAL A CA 1
ATOM 2266 C C . VAL A 1 296 ? 21.869 -5.719 -25.219 1.00 98.75 296 VAL A C 1
ATOM 2268 O O . VAL A 1 296 ? 21.453 -4.704 -25.775 1.00 98.75 296 VAL A O 1
ATOM 2271 N N . GLY A 1 297 ? 22.984 -6.329 -25.604 1.00 98.19 297 GLY A N 1
ATOM 2272 C CA . GLY A 1 297 ? 23.841 -5.796 -26.650 1.00 98.19 297 GLY A CA 1
ATOM 2273 C C . GLY A 1 297 ? 25.178 -6.518 -26.724 1.00 98.19 297 GLY A C 1
ATOM 2274 O O . GLY A 1 297 ? 25.272 -7.695 -26.373 1.00 98.19 297 GLY A O 1
ATOM 2275 N N . GLY A 1 298 ? 26.217 -5.807 -27.153 1.00 98.25 298 GLY A N 1
ATOM 2276 C CA . GLY A 1 298 ? 27.558 -6.369 -27.289 1.00 98.25 298 GLY A CA 1
ATOM 2277 C C . GLY A 1 298 ? 28.644 -5.301 -27.327 1.00 98.25 298 GLY A C 1
ATOM 2278 O O . GLY A 1 298 ? 28.386 -4.124 -27.586 1.00 98.25 298 GLY A O 1
ATOM 2279 N N . GLY A 1 299 ? 29.871 -5.710 -27.029 1.00 97.94 299 GLY A N 1
ATOM 2280 C CA . GLY A 1 299 ? 31.025 -4.826 -27.028 1.00 97.94 299 GLY A CA 1
ATOM 2281 C C . GLY A 1 299 ? 32.187 -5.347 -26.196 1.00 97.94 299 GLY A C 1
ATOM 2282 O O . GLY A 1 299 ? 32.018 -6.167 -25.299 1.00 97.94 299 GLY A O 1
ATOM 2283 N N . THR A 1 300 ? 33.383 -4.853 -26.504 1.00 97.75 300 THR A N 1
ATOM 2284 C CA . THR A 1 300 ? 34.636 -5.201 -25.820 1.00 97.75 300 THR A CA 1
ATOM 2285 C C . THR A 1 300 ? 35.411 -3.940 -25.429 1.00 97.75 300 THR A C 1
ATOM 2287 O O . THR A 1 300 ? 36.638 -3.903 -25.519 1.00 97.75 300 THR A O 1
ATOM 2290 N N . GLY A 1 301 ? 34.702 -2.870 -25.057 1.00 97.94 301 GLY A N 1
ATOM 2291 C CA . GLY A 1 301 ? 35.290 -1.561 -24.781 1.00 97.94 301 GLY A CA 1
ATOM 2292 C C . GLY A 1 301 ? 35.350 -0.647 -26.018 1.00 97.94 301 GLY A C 1
ATOM 2293 O O . GLY A 1 301 ? 34.652 -0.888 -27.001 1.00 97.94 301 GLY A O 1
ATOM 2294 N N . PRO A 1 302 ? 36.190 0.403 -26.025 1.00 98.44 302 PRO A N 1
ATOM 2295 C CA . PRO A 1 302 ? 36.166 1.464 -27.040 1.00 98.44 302 PRO A CA 1
ATOM 2296 C C . PRO A 1 302 ? 36.864 1.085 -28.364 1.00 98.44 302 PRO A C 1
ATOM 2298 O O . PRO A 1 302 ? 37.486 1.920 -29.020 1.00 98.44 302 PRO A O 1
ATOM 2301 N N . ALA A 1 303 ? 36.801 -0.185 -28.768 1.00 98.38 303 ALA A N 1
ATOM 2302 C CA . ALA A 1 303 ? 37.316 -0.638 -30.054 1.00 98.38 303 ALA A CA 1
ATOM 2303 C C . ALA A 1 303 ? 36.390 -0.196 -31.200 1.00 98.38 303 ALA A C 1
ATOM 2305 O O . ALA A 1 303 ? 35.170 -0.201 -31.049 1.00 98.38 303 ALA A O 1
ATOM 2306 N N . HIS A 1 304 ? 36.949 0.091 -32.383 1.00 98.38 304 HIS A N 1
ATOM 2307 C CA . HIS A 1 304 ? 36.173 0.490 -33.570 1.00 98.38 304 HIS A CA 1
ATOM 2308 C C . HIS A 1 304 ? 34.998 -0.453 -33.878 1.00 98.38 304 HIS A C 1
ATOM 2310 O O . HIS A 1 304 ? 33.929 0.011 -34.262 1.00 98.38 304 HIS A O 1
ATOM 2316 N N . GLY A 1 305 ? 35.178 -1.765 -33.671 1.00 98.25 305 GLY A N 1
ATOM 2317 C CA . GLY A 1 305 ? 34.109 -2.751 -33.842 1.00 98.25 305 GLY A CA 1
ATOM 2318 C C . GLY A 1 305 ? 32.924 -2.507 -32.904 1.00 98.25 305 GLY A C 1
ATOM 2319 O O . GLY A 1 305 ? 31.790 -2.463 -33.369 1.00 98.25 305 GLY A O 1
ATOM 2320 N N . THR A 1 306 ? 33.176 -2.276 -31.613 1.00 98.50 306 THR A N 1
ATOM 2321 C CA . THR A 1 306 ? 32.135 -1.964 -30.618 1.00 98.50 306 THR A CA 1
ATOM 2322 C C . THR A 1 306 ? 31.507 -0.598 -30.855 1.00 98.50 306 THR A C 1
ATOM 2324 O O . THR A 1 306 ? 30.295 -0.466 -30.746 1.00 98.50 306 THR A O 1
ATOM 2327 N N . CYS A 1 307 ? 32.288 0.408 -31.250 1.00 97.81 307 CYS A N 1
ATOM 2328 C CA . CYS A 1 307 ? 31.752 1.732 -31.580 1.00 97.81 307 CYS A CA 1
ATOM 2329 C C . CYS A 1 307 ? 30.825 1.723 -32.811 1.00 97.81 307 CYS A C 1
ATOM 2331 O O . CYS A 1 307 ? 30.083 2.679 -33.009 1.00 97.81 307 CYS A O 1
ATOM 2333 N N . ALA A 1 308 ? 30.869 0.670 -33.636 1.00 97.94 308 ALA A N 1
ATOM 2334 C CA . ALA A 1 308 ? 30.042 0.527 -34.834 1.00 97.94 308 ALA A CA 1
ATOM 2335 C C . ALA A 1 308 ? 28.954 -0.555 -34.720 1.00 97.94 308 ALA A C 1
ATOM 2337 O O . ALA A 1 308 ? 27.921 -0.448 -35.374 1.00 97.94 308 ALA A O 1
ATOM 2338 N N . THR A 1 309 ? 29.171 -1.611 -33.930 1.00 98.00 309 THR A N 1
ATOM 2339 C CA . THR A 1 309 ? 28.309 -2.807 -33.888 1.00 98.00 309 THR A CA 1
ATOM 2340 C C . THR A 1 309 ? 28.150 -3.343 -32.463 1.00 98.00 309 THR A C 1
ATOM 2342 O O . THR A 1 309 ? 29.108 -3.345 -31.690 1.00 98.00 309 THR A O 1
ATOM 2345 N N . THR A 1 310 ? 26.961 -3.843 -32.119 1.00 98.25 310 THR A N 1
ATOM 2346 C CA . THR A 1 310 ? 26.633 -4.461 -30.818 1.00 98.25 310 THR A CA 1
ATOM 2347 C C . THR A 1 310 ? 27.117 -5.914 -30.727 1.00 98.25 310 THR A C 1
ATOM 2349 O O . THR A 1 310 ? 26.361 -6.836 -30.429 1.00 98.25 310 THR A O 1
ATOM 2352 N N . CYS A 1 311 ? 28.406 -6.141 -30.991 1.00 98.25 311 CYS A N 1
ATOM 2353 C CA . CYS A 1 311 ? 29.001 -7.476 -31.077 1.00 98.25 311 CYS A CA 1
ATOM 2354 C C . CYS A 1 311 ? 30.084 -7.687 -30.010 1.00 98.25 311 CYS A C 1
ATOM 2356 O O . CYS A 1 311 ? 31.016 -6.890 -29.900 1.00 98.25 311 CYS A O 1
ATOM 2358 N N . THR A 1 312 ? 30.013 -8.817 -29.302 1.00 98.31 312 THR A N 1
ATOM 2359 C CA . THR A 1 312 ? 31.109 -9.363 -28.480 1.00 98.31 312 THR A CA 1
ATOM 2360 C C . THR A 1 312 ? 31.682 -10.582 -29.218 1.00 98.31 312 THR A C 1
ATOM 2362 O O . THR A 1 312 ? 31.149 -11.680 -29.080 1.00 98.31 312 THR A O 1
ATOM 2365 N N . PRO A 1 313 ? 32.685 -10.401 -30.099 1.00 96.50 313 PRO A N 1
ATOM 2366 C CA . PRO A 1 313 ? 32.993 -11.380 -31.146 1.00 96.50 313 PRO A CA 1
ATOM 2367 C C . PRO A 1 313 ? 33.751 -12.628 -30.673 1.00 96.50 313 PRO A C 1
ATOM 2369 O O . PRO A 1 313 ? 33.701 -13.652 -31.351 1.00 96.50 313 PRO A O 1
ATOM 2372 N N . ALA A 1 314 ? 34.485 -12.553 -29.563 1.00 94.56 314 ALA A N 1
ATOM 2373 C CA . ALA A 1 314 ? 35.315 -13.652 -29.081 1.00 94.56 314 ALA A CA 1
ATOM 2374 C C . ALA A 1 314 ? 34.621 -14.410 -27.932 1.00 94.56 314 ALA A C 1
ATOM 2376 O O . ALA A 1 314 ? 34.041 -13.762 -27.063 1.00 94.56 314 ALA A O 1
ATOM 2377 N N . PRO A 1 315 ? 34.711 -15.754 -27.882 1.00 91.94 315 PRO A N 1
ATOM 2378 C CA . PRO A 1 315 ? 34.264 -16.535 -26.722 1.00 91.94 315 PRO A CA 1
ATOM 2379 C C . PRO A 1 315 ? 35.149 -16.400 -25.471 1.00 91.94 315 PRO A C 1
ATOM 2381 O O . PRO A 1 315 ? 34.755 -16.877 -24.410 1.00 91.94 315 PRO A O 1
ATOM 2384 N N . SER A 1 316 ? 36.366 -15.870 -25.630 1.00 78.62 316 SER A N 1
ATOM 2385 C CA . SER A 1 316 ? 37.413 -15.761 -24.602 1.00 78.62 316 SER A CA 1
ATOM 2386 C C . SER A 1 316 ? 37.156 -14.660 -23.588 1.00 78.62 316 SER A C 1
ATOM 2388 O O . SER A 1 316 ? 36.786 -13.560 -24.059 1.00 78.62 316 SER A O 1
#